Protein AF-T1IVI2-F1 (afdb_monomer_lite)

InterPro domains:
  IPR007109 Brix domain [PF04427] (124-226)
  IPR007109 Brix domain [PS50833] (113-227)
  IPR039770 Ribosome biogenesis protein Rpf2 [PTHR12728] (103-226)

Structure (mmCIF, N/CA/C/O backbone):
data_AF-T1IVI2-F1
#
_entry.id   AF-T1IVI2-F1
#
loop_
_atom_site.group_PDB
_atom_site.id
_atom_site.type_symbol
_atom_site.label_atom_id
_atom_site.label_alt_id
_atom_site.label_comp_id
_atom_site.label_asym_id
_atom_site.label_entity_id
_atom_site.label_seq_id
_atom_site.pdbx_PDB_ins_code
_atom_site.Cartn_x
_atom_site.Cartn_y
_atom_site.Cartn_z
_atom_site.occupancy
_atom_site.B_iso_or_equiv
_atom_site.auth_seq_id
_atom_site.auth_comp_id
_atom_site.auth_asym_id
_atom_site.auth_atom_id
_atom_site.pdbx_PDB_model_num
ATOM 1 N N . MET A 1 1 ? 38.236 44.533 -99.267 1.00 37.25 1 MET A N 1
ATOM 2 C CA . MET A 1 1 ? 38.753 44.862 -97.924 1.00 37.25 1 MET A CA 1
ATOM 3 C C . MET A 1 1 ? 37.973 44.047 -96.913 1.00 37.25 1 MET A C 1
ATOM 5 O O . MET A 1 1 ? 36.751 44.066 -96.947 1.00 37.25 1 MET A O 1
ATOM 9 N N . MET A 1 2 ? 38.697 43.267 -96.115 1.00 45.62 2 MET A N 1
ATOM 10 C CA . MET A 1 2 ? 38.210 42.535 -94.946 1.00 45.62 2 MET A CA 1
ATOM 11 C C . MET A 1 2 ? 37.685 43.522 -93.898 1.00 45.62 2 MET A C 1
ATOM 13 O O . MET A 1 2 ? 38.363 44.519 -93.694 1.00 45.62 2 MET A O 1
ATOM 17 N N . VAL A 1 3 ? 36.563 43.217 -93.237 1.00 41.72 3 VAL A N 1
ATOM 18 C CA . VAL A 1 3 ? 36.400 43.182 -91.765 1.00 41.72 3 VAL A CA 1
ATOM 19 C C . VAL A 1 3 ? 35.136 42.358 -91.477 1.00 41.72 3 VAL A C 1
ATOM 21 O O . VAL A 1 3 ? 34.047 42.709 -91.922 1.00 41.72 3 VAL A O 1
ATOM 24 N N . SER A 1 4 ? 35.279 41.259 -90.741 1.00 44.72 4 SER A N 1
ATOM 25 C CA . SER A 1 4 ? 34.169 40.560 -90.081 1.00 44.72 4 SER A CA 1
ATOM 26 C C . SER A 1 4 ? 34.140 40.974 -88.610 1.00 44.72 4 SER A C 1
ATOM 28 O O . SER A 1 4 ? 35.216 41.002 -88.013 1.00 44.72 4 SER A O 1
ATOM 30 N N . PRO A 1 5 ? 32.967 41.216 -87.999 1.00 54.97 5 PRO A N 1
ATOM 31 C CA . PRO A 1 5 ? 32.840 41.211 -86.552 1.00 54.97 5 PRO A CA 1
ATOM 32 C C . PRO A 1 5 ? 31.937 40.063 -86.073 1.00 54.97 5 PRO A C 1
ATOM 34 O O . PRO A 1 5 ? 30.748 39.994 -86.362 1.00 54.97 5 PRO A O 1
ATOM 37 N N . ASP A 1 6 ? 32.608 39.169 -85.358 1.00 47.38 6 ASP A N 1
ATOM 38 C CA . ASP A 1 6 ? 32.245 38.519 -84.102 1.00 47.38 6 ASP A CA 1
ATOM 39 C C . ASP A 1 6 ? 31.017 37.611 -83.931 1.00 47.38 6 ASP A C 1
ATOM 41 O O . ASP A 1 6 ? 29.851 37.929 -84.148 1.00 47.38 6 ASP A O 1
ATOM 45 N N . ARG A 1 7 ? 31.378 36.431 -83.413 1.00 54.47 7 ARG A N 1
ATOM 46 C CA . ARG A 1 7 ? 30.575 35.295 -82.979 1.00 54.47 7 ARG A CA 1
ATOM 47 C C . ARG A 1 7 ? 29.671 35.698 -81.811 1.00 54.47 7 ARG A C 1
ATOM 49 O O . ARG A 1 7 ? 30.163 35.999 -80.727 1.00 54.47 7 ARG A O 1
ATOM 56 N N . GLY A 1 8 ? 28.357 35.633 -82.012 1.00 55.31 8 GLY A N 1
ATOM 57 C CA . GLY A 1 8 ? 27.391 35.675 -80.915 1.00 55.31 8 GLY A CA 1
ATOM 58 C C . GLY A 1 8 ? 27.572 34.456 -80.007 1.00 55.31 8 GLY A C 1
ATOM 59 O O . GLY A 1 8 ? 27.473 33.322 -80.474 1.00 55.31 8 GLY A O 1
ATOM 60 N N . LEU A 1 9 ? 27.874 34.693 -78.727 1.00 58.50 9 LEU A N 1
ATOM 61 C CA . LEU A 1 9 ? 27.961 33.647 -77.709 1.00 58.50 9 LEU A CA 1
ATOM 62 C C . LEU A 1 9 ? 26.590 32.999 -77.491 1.00 58.50 9 LEU A C 1
ATOM 64 O O . LEU A 1 9 ? 25.562 33.676 -77.441 1.00 58.50 9 LEU A O 1
ATOM 68 N N . SER A 1 10 ? 26.587 31.674 -77.363 1.00 65.94 10 SER A N 1
ATOM 69 C CA . SER A 1 10 ? 25.373 30.888 -77.188 1.00 65.94 10 SER A CA 1
ATOM 70 C C . SER A 1 10 ? 24.816 31.059 -75.768 1.00 65.94 10 SER A C 1
ATOM 72 O O . SER A 1 10 ? 25.564 31.185 -74.800 1.00 65.94 10 SER A O 1
ATOM 74 N N . ALA A 1 11 ? 23.489 31.025 -75.611 1.00 60.38 11 ALA A N 1
ATOM 75 C CA . ALA A 1 11 ? 22.826 31.114 -74.302 1.00 60.38 11 ALA A CA 1
ATOM 76 C C . ALA A 1 11 ? 23.258 30.004 -73.314 1.00 60.38 11 ALA A C 1
ATOM 78 O O . ALA A 1 11 ? 23.063 30.133 -72.105 1.00 60.38 11 ALA A O 1
ATOM 79 N N . PHE A 1 12 ? 23.870 28.931 -73.824 1.00 60.19 12 PHE A N 1
ATOM 80 C CA . PHE A 1 12 ? 24.423 27.831 -73.041 1.00 60.19 12 PHE A CA 1
ATOM 81 C C . PHE A 1 12 ? 25.688 28.245 -72.270 1.00 60.19 12 PHE A C 1
ATOM 83 O O . PHE A 1 12 ? 25.819 27.922 -71.089 1.00 60.19 12 PHE A O 1
ATOM 90 N N . ASP A 1 13 ? 26.555 29.056 -72.888 1.00 58.97 13 ASP A N 1
ATOM 91 C CA . ASP A 1 13 ? 27.774 29.580 -72.254 1.00 58.97 13 ASP A CA 1
ATOM 92 C C . ASP A 1 13 ? 27.440 30.538 -71.100 1.00 58.97 13 ASP A C 1
ATOM 94 O O . ASP A 1 13 ? 28.120 30.566 -70.072 1.00 58.97 13 ASP A O 1
ATOM 98 N N . TYR A 1 14 ? 26.330 31.273 -71.222 1.00 61.25 14 TYR A N 1
ATOM 99 C CA . TYR A 1 14 ? 25.837 32.157 -70.165 1.00 61.25 14 TYR A CA 1
ATOM 100 C C . TYR A 1 14 ? 25.373 31.372 -68.928 1.00 61.25 14 TYR A C 1
ATOM 102 O O . TYR A 1 14 ? 25.585 31.820 -67.804 1.00 61.25 14 TYR A O 1
ATOM 110 N N . TYR A 1 15 ? 24.780 30.188 -69.112 1.00 62.81 15 TYR A N 1
ATOM 111 C CA . TYR A 1 15 ? 24.263 29.365 -68.014 1.00 62.81 15 TYR A CA 1
ATOM 112 C C . TYR A 1 15 ? 25.377 28.628 -67.255 1.00 62.81 15 TYR A C 1
ATOM 114 O O . TYR A 1 15 ? 25.343 28.555 -66.026 1.00 62.81 15 TYR A O 1
ATOM 122 N N . GLU A 1 16 ? 26.399 28.139 -67.962 1.00 66.69 16 GLU A N 1
ATOM 123 C CA . GLU A 1 16 ? 27.600 27.575 -67.330 1.00 66.69 16 GLU A CA 1
ATOM 124 C C . GLU A 1 16 ? 28.416 28.654 -66.602 1.00 66.69 16 GLU A C 1
ATOM 126 O O . GLU A 1 16 ? 28.828 28.455 -65.456 1.00 66.69 16 GLU A O 1
ATOM 131 N N . SER A 1 17 ? 28.541 29.854 -67.182 1.00 66.44 17 SER A N 1
ATOM 132 C CA . SER A 1 17 ? 29.180 30.988 -66.501 1.00 66.44 17 SER A CA 1
ATOM 133 C C . SER A 1 17 ? 28.395 31.452 -65.262 1.00 66.44 17 SER A C 1
ATOM 135 O O . SER A 1 17 ? 28.995 31.863 -64.263 1.00 66.44 17 SER A O 1
ATOM 137 N N . LEU A 1 18 ? 27.059 31.358 -65.275 1.00 66.31 18 LEU A N 1
ATOM 138 C CA . LEU A 1 18 ? 26.215 31.683 -64.119 1.00 66.31 18 LEU A CA 1
ATOM 139 C C . LEU A 1 18 ? 26.340 30.644 -62.988 1.00 66.31 18 LEU A C 1
ATOM 141 O O . LEU A 1 18 ? 26.339 31.002 -61.812 1.00 66.31 18 LEU A O 1
ATOM 145 N N . LYS A 1 19 ? 26.505 29.356 -63.315 1.00 69.19 19 LYS A N 1
ATOM 146 C CA . LYS A 1 19 ? 26.768 28.307 -62.312 1.00 69.19 19 LYS A CA 1
ATOM 147 C C . LYS A 1 19 ? 28.162 28.423 -61.704 1.00 69.19 19 LYS A C 1
ATOM 149 O O . LYS A 1 19 ? 28.311 28.266 -60.493 1.00 69.19 19 LYS A O 1
ATOM 154 N N . ALA A 1 20 ? 29.170 28.725 -62.522 1.00 72.81 20 ALA A N 1
ATOM 155 C CA . ALA A 1 20 ? 30.533 28.942 -62.048 1.00 72.81 20 ALA A CA 1
ATOM 156 C C . ALA A 1 20 ? 30.606 30.136 -61.081 1.00 72.81 20 ALA A C 1
ATOM 158 O O . ALA A 1 20 ? 31.224 30.043 -60.020 1.00 72.81 20 ALA A O 1
ATOM 159 N N . THR A 1 21 ? 29.905 31.229 -61.398 1.00 71.12 21 THR A N 1
ATOM 160 C CA . THR A 1 21 ? 29.823 32.406 -60.520 1.00 71.12 21 THR A CA 1
ATOM 161 C C . THR A 1 21 ? 28.999 32.145 -59.259 1.00 71.12 21 THR A C 1
ATOM 163 O O . THR A 1 21 ? 29.427 32.545 -58.180 1.00 71.12 21 THR A O 1
ATOM 166 N N . ALA A 1 22 ? 27.885 31.411 -59.337 1.00 75.12 22 ALA A N 1
ATOM 167 C CA . ALA A 1 22 ? 27.096 31.047 -58.157 1.00 75.12 22 ALA A CA 1
ATOM 168 C C . ALA A 1 22 ? 27.888 30.171 -57.170 1.00 75.12 22 ALA A C 1
ATOM 170 O O . ALA A 1 22 ? 27.895 30.445 -55.969 1.00 75.12 22 ALA A O 1
ATOM 171 N N . ASN A 1 23 ? 28.618 29.169 -57.668 1.00 77.00 23 ASN A N 1
ATOM 172 C CA . ASN A 1 23 ? 29.478 28.338 -56.828 1.00 77.00 23 ASN A CA 1
ATOM 173 C C . ASN A 1 23 ? 30.610 29.162 -56.203 1.00 77.00 23 ASN A C 1
ATOM 175 O O . ASN A 1 23 ? 30.862 29.033 -55.008 1.00 77.00 23 ASN A O 1
ATOM 179 N N . LEU A 1 24 ? 31.241 30.065 -56.962 1.00 75.94 24 LEU A N 1
ATOM 180 C CA . LEU A 1 24 ? 32.274 30.956 -56.431 1.00 75.94 24 LEU A CA 1
ATOM 181 C C . LEU A 1 24 ? 31.732 31.863 -55.314 1.00 75.94 24 LEU A C 1
ATOM 183 O O . LEU A 1 24 ? 32.384 32.010 -54.285 1.00 75.94 24 LEU A O 1
ATOM 187 N N . VAL A 1 25 ? 30.527 32.420 -55.466 1.00 77.81 25 VAL A N 1
ATOM 188 C CA . VAL A 1 25 ? 29.892 33.252 -54.429 1.00 77.81 25 VAL A CA 1
ATOM 189 C C . VAL A 1 25 ? 29.589 32.436 -53.170 1.00 77.81 25 VAL A C 1
ATOM 191 O O . VAL A 1 25 ? 29.844 32.915 -52.067 1.00 77.81 25 VAL A O 1
ATOM 194 N N . ILE A 1 26 ? 29.122 31.192 -53.308 1.00 77.25 26 ILE A N 1
ATOM 195 C CA . ILE A 1 26 ? 28.879 30.292 -52.168 1.00 77.25 26 ILE A CA 1
ATOM 196 C C . ILE A 1 26 ? 30.191 29.956 -51.447 1.00 77.25 26 ILE A C 1
ATOM 198 O O . ILE A 1 26 ? 30.240 30.009 -50.217 1.00 77.25 26 ILE A O 1
ATOM 202 N N . TYR A 1 27 ? 31.269 29.679 -52.186 1.00 77.81 27 TYR A N 1
ATOM 203 C CA . TYR A 1 27 ? 32.581 29.428 -51.589 1.00 77.81 27 TYR A CA 1
ATOM 204 C C . TYR A 1 27 ? 33.154 30.674 -50.906 1.00 77.81 27 TYR A C 1
ATOM 206 O O . TYR A 1 27 ? 33.659 30.559 -49.796 1.00 77.81 27 TYR A O 1
ATOM 214 N N . VAL A 1 28 ? 33.028 31.866 -51.494 1.00 77.62 28 VAL A N 1
ATOM 215 C CA . VAL A 1 28 ? 33.536 33.115 -50.898 1.00 77.62 28 VAL A CA 1
ATOM 216 C C . VAL A 1 28 ? 32.731 33.513 -49.655 1.00 77.62 28 VAL A C 1
ATOM 218 O O . VAL A 1 28 ? 33.326 33.872 -48.641 1.00 77.62 28 VAL A O 1
ATOM 221 N N . MET A 1 29 ? 31.399 33.381 -49.675 1.00 77.12 29 MET A N 1
ATOM 222 C CA . MET A 1 29 ? 30.549 33.636 -48.502 1.00 77.12 29 MET A CA 1
ATOM 223 C C . MET A 1 29 ? 30.767 32.595 -47.394 1.00 77.12 29 MET A C 1
ATOM 225 O O . MET A 1 29 ? 30.827 32.953 -46.219 1.00 77.12 29 MET A O 1
ATOM 229 N N . GLY A 1 30 ? 30.952 31.319 -47.749 1.00 75.88 30 GLY A N 1
ATOM 230 C CA . GLY A 1 30 ? 31.276 30.251 -46.800 1.00 75.88 30 GLY A CA 1
ATOM 231 C C . GLY A 1 30 ? 32.666 30.404 -46.179 1.00 75.88 30 GLY A C 1
ATOM 232 O O . GLY A 1 30 ? 32.825 30.202 -44.977 1.00 75.88 30 GLY A O 1
ATOM 233 N N . PHE A 1 31 ? 33.663 30.829 -46.961 1.00 74.31 31 PHE A N 1
ATOM 234 C CA . PHE A 1 31 ? 35.020 31.083 -46.473 1.00 74.31 31 PHE A CA 1
ATOM 235 C C . PHE A 1 31 ? 35.075 32.332 -45.584 1.00 74.31 31 PHE A C 1
ATOM 237 O O . PHE A 1 31 ? 35.716 32.309 -44.539 1.00 74.31 31 PHE A O 1
ATOM 244 N N . ILE A 1 32 ? 34.323 33.387 -45.924 1.00 74.50 32 ILE A N 1
ATOM 245 C CA . ILE A 1 32 ? 34.138 34.565 -45.062 1.00 74.50 32 ILE A CA 1
ATOM 246 C C . ILE A 1 32 ? 33.426 34.188 -43.760 1.00 74.50 32 ILE A C 1
ATOM 248 O O . ILE A 1 32 ? 33.839 34.641 -42.697 1.00 74.50 32 ILE A O 1
ATOM 252 N N . TRP A 1 33 ? 32.418 33.312 -43.797 1.00 70.00 33 TRP A N 1
ATOM 253 C CA . TRP A 1 33 ? 31.749 32.850 -42.581 1.00 70.00 33 TRP A CA 1
ATOM 254 C C . TRP A 1 33 ? 32.669 31.984 -41.711 1.00 70.00 33 TRP A C 1
ATOM 256 O O . TRP A 1 33 ? 32.719 32.184 -40.503 1.00 70.00 33 TRP A O 1
ATOM 266 N N . ILE A 1 34 ? 33.480 31.102 -42.300 1.00 72.38 34 ILE A N 1
ATOM 267 C CA . ILE A 1 34 ? 34.475 30.297 -41.570 1.00 72.38 34 ILE A CA 1
ATOM 268 C C . ILE A 1 34 ? 35.592 31.174 -40.981 1.00 72.38 34 ILE A C 1
ATOM 270 O O . ILE A 1 34 ? 35.967 30.982 -39.824 1.00 72.38 34 ILE A O 1
ATOM 274 N N . CYS A 1 35 ? 36.081 32.178 -41.712 1.00 66.00 35 CYS A N 1
ATOM 275 C CA . CYS A 1 35 ? 37.090 33.110 -41.207 1.00 66.00 35 CYS A CA 1
ATOM 276 C C . CYS A 1 35 ? 36.531 34.059 -40.132 1.00 66.00 35 CYS A C 1
ATOM 278 O O . CYS A 1 35 ? 37.205 34.295 -39.132 1.00 66.00 35 CYS A O 1
ATOM 280 N N . CYS A 1 36 ? 35.299 34.562 -40.271 1.00 62.91 36 CYS A N 1
ATOM 281 C CA . CYS A 1 36 ? 34.683 35.450 -39.279 1.00 62.91 36 CYS A CA 1
ATOM 282 C C . CYS A 1 36 ? 34.164 34.703 -38.037 1.00 62.91 36 CYS A C 1
ATOM 284 O O . CYS A 1 36 ? 34.265 35.231 -36.933 1.00 62.91 36 CYS A O 1
ATOM 286 N N . PHE A 1 37 ? 33.650 33.477 -38.177 1.00 58.31 37 PHE A N 1
ATOM 287 C CA . PHE A 1 37 ? 33.143 32.679 -37.050 1.00 58.31 37 PHE A CA 1
ATOM 288 C C . PHE A 1 37 ? 34.275 31.942 -36.311 1.00 58.31 37 PHE A C 1
ATOM 290 O O . PHE A 1 37 ? 34.244 31.826 -35.085 1.00 58.31 37 PHE A O 1
ATOM 297 N N . GLY A 1 38 ? 35.332 31.530 -37.024 1.00 56.25 38 GLY A N 1
ATOM 298 C CA . GLY A 1 38 ? 36.541 30.945 -36.436 1.00 56.25 38 GLY A CA 1
ATOM 299 C C . GLY A 1 38 ? 37.357 31.936 -35.599 1.00 56.25 38 GLY A C 1
ATOM 300 O O . GLY A 1 38 ? 37.884 31.563 -34.551 1.00 56.25 38 GLY A O 1
ATOM 301 N N . LEU A 1 39 ? 37.400 33.217 -35.986 1.00 55.44 39 LEU A N 1
ATOM 302 C CA . LEU A 1 39 ? 38.089 34.252 -35.202 1.00 55.44 39 LEU A CA 1
ATOM 303 C C . LEU A 1 39 ? 37.291 34.693 -33.956 1.00 55.44 39 LEU A C 1
ATOM 305 O O . LEU A 1 39 ? 37.883 35.131 -32.969 1.00 55.44 39 LEU A O 1
ATOM 309 N N . PHE A 1 40 ? 35.963 34.513 -33.962 1.00 49.84 40 PHE A N 1
ATOM 310 C CA . PHE A 1 40 ? 35.082 34.787 -32.818 1.00 49.84 40 PHE A CA 1
ATOM 311 C C . PHE A 1 40 ? 35.188 33.699 -31.730 1.00 49.84 40 PHE A C 1
ATOM 313 O O . PHE A 1 40 ? 35.114 33.994 -30.542 1.00 49.84 40 PHE A O 1
ATOM 320 N N . ALA A 1 41 ? 35.446 32.439 -32.098 1.00 53.00 41 ALA A N 1
ATOM 321 C CA . ALA A 1 41 ? 35.566 31.339 -31.134 1.00 53.00 41 ALA A CA 1
ATOM 322 C C . ALA A 1 41 ? 36.907 31.312 -30.367 1.00 53.00 41 ALA A C 1
ATOM 324 O O . ALA A 1 41 ? 36.965 30.774 -29.263 1.00 53.00 41 ALA A O 1
ATOM 325 N N . VAL A 1 42 ? 37.971 31.918 -30.909 1.00 49.91 42 VAL A N 1
ATOM 326 C CA . VAL A 1 42 ? 39.308 31.939 -30.274 1.00 49.91 42 VAL A CA 1
ATOM 327 C C . VAL A 1 42 ? 39.537 33.199 -29.424 1.00 49.91 42 VAL A C 1
ATOM 329 O O . VAL A 1 42 ? 40.408 33.212 -28.560 1.00 49.91 42 VAL A O 1
ATOM 332 N N . THR A 1 43 ? 38.714 34.241 -29.578 1.00 52.62 43 THR A N 1
ATOM 333 C CA . THR A 1 43 ? 38.826 35.492 -28.798 1.00 52.62 43 THR A CA 1
ATOM 334 C C . THR A 1 43 ? 37.796 35.632 -27.667 1.00 52.62 43 THR A C 1
ATOM 336 O O . THR A 1 43 ? 37.986 36.451 -26.764 1.00 52.62 43 THR A O 1
ATOM 339 N N . TYR A 1 44 ? 36.760 34.784 -27.621 1.00 53.78 44 TYR A N 1
ATOM 340 C CA . TYR A 1 44 ? 35.723 34.816 -26.578 1.00 53.78 44 TYR A CA 1
ATOM 341 C C . TYR A 1 44 ? 35.980 34.070 -25.251 1.00 53.78 44 TYR A C 1
ATOM 343 O O . TYR A 1 44 ? 35.161 34.243 -24.343 1.00 53.78 44 TYR A O 1
ATOM 351 N N . PRO A 1 45 ? 37.092 33.336 -25.028 1.00 53.50 45 PRO A N 1
ATOM 352 C CA . PRO A 1 45 ? 37.481 32.963 -23.669 1.00 53.50 45 PRO A CA 1
ATOM 353 C C . PRO A 1 45 ? 38.493 33.937 -23.037 1.00 53.50 45 PRO A C 1
ATOM 355 O O . PRO A 1 45 ? 38.622 33.948 -21.817 1.00 53.50 45 PRO A O 1
ATOM 358 N N . SER A 1 46 ? 39.168 34.800 -23.810 1.00 50.78 46 SER A N 1
ATOM 359 C CA . SER A 1 46 ? 40.252 35.655 -23.285 1.00 50.78 46 SER A CA 1
ATOM 360 C C . SER A 1 46 ? 39.819 37.083 -22.922 1.00 50.78 46 SER A C 1
ATOM 362 O O . SER A 1 46 ? 40.357 37.657 -21.977 1.00 50.78 46 SER A O 1
ATOM 364 N N . PHE A 1 47 ? 38.797 37.653 -23.574 1.00 46.22 47 PHE A N 1
ATOM 365 C CA . PHE A 1 47 ? 38.312 39.006 -23.236 1.00 46.22 47 PHE A CA 1
ATOM 366 C C . PHE A 1 47 ? 37.454 39.074 -21.962 1.00 46.22 47 PHE A C 1
ATOM 368 O O . PHE A 1 47 ? 37.325 40.140 -21.362 1.00 46.22 47 PHE A O 1
ATOM 375 N N . LYS A 1 48 ? 36.913 37.940 -21.496 1.00 47.91 48 LYS A N 1
ATOM 376 C CA . LYS A 1 48 ? 36.171 37.874 -20.225 1.00 47.91 48 LYS A CA 1
ATOM 377 C C . LYS A 1 48 ? 37.081 37.749 -18.999 1.00 47.91 48 LYS A C 1
ATOM 379 O O . LYS A 1 48 ? 36.641 38.065 -17.904 1.00 47.91 48 LYS A O 1
ATOM 384 N N . VAL A 1 49 ? 38.335 37.330 -19.188 1.00 49.84 49 VAL A N 1
ATOM 385 C CA . VAL A 1 49 ? 39.329 37.185 -18.110 1.00 49.84 49 VAL A CA 1
ATOM 386 C C . VAL A 1 49 ? 40.065 38.507 -17.859 1.00 49.84 49 VAL A C 1
ATOM 388 O O . VAL A 1 49 ? 40.318 38.854 -16.712 1.00 49.84 49 VAL A O 1
ATOM 391 N N . ILE A 1 50 ? 40.320 39.312 -18.896 1.00 48.19 50 ILE A N 1
ATOM 392 C CA . ILE A 1 50 ? 41.053 40.585 -18.751 1.00 48.19 50 ILE A CA 1
ATOM 393 C C . ILE A 1 50 ? 40.182 41.690 -18.111 1.00 48.19 50 ILE A C 1
ATOM 395 O O . ILE A 1 50 ? 40.676 42.450 -17.285 1.00 48.19 50 ILE A O 1
ATOM 399 N N . GLN A 1 51 ? 38.863 41.715 -18.358 1.00 46.69 51 GLN A N 1
ATOM 400 C CA . GLN A 1 51 ? 37.925 42.619 -17.653 1.00 46.69 51 GLN A CA 1
ATOM 401 C C . GLN A 1 51 ? 37.742 42.288 -16.156 1.00 46.69 51 GLN A C 1
ATOM 403 O O . GLN A 1 51 ? 37.241 43.125 -15.406 1.00 46.69 51 GLN A O 1
ATOM 408 N N . ILE A 1 52 ? 38.134 41.082 -15.724 1.00 49.78 52 ILE A N 1
ATOM 409 C CA . ILE A 1 52 ? 38.119 40.665 -14.313 1.00 49.78 52 ILE A CA 1
ATOM 410 C C . ILE A 1 52 ? 39.422 41.083 -13.610 1.00 49.78 52 ILE A C 1
ATOM 412 O O . ILE A 1 52 ? 39.390 41.400 -12.426 1.00 49.78 52 ILE A O 1
ATOM 416 N N . ILE A 1 53 ? 40.550 41.152 -14.327 1.00 49.44 53 ILE A N 1
ATOM 417 C CA . ILE A 1 53 ? 41.869 41.443 -13.740 1.00 49.44 53 ILE A CA 1
ATOM 418 C C . ILE A 1 53 ? 42.119 42.958 -13.587 1.00 49.44 53 ILE A C 1
ATOM 420 O O . ILE A 1 53 ? 42.676 43.363 -12.572 1.00 49.44 53 ILE A O 1
ATOM 424 N N . ASP A 1 54 ? 41.601 43.815 -14.476 1.00 45.84 54 ASP A N 1
ATOM 425 C CA . ASP A 1 54 ? 41.721 45.286 -14.335 1.00 45.84 54 ASP A CA 1
ATOM 426 C C . ASP A 1 54 ? 40.681 45.932 -13.388 1.00 45.84 54 ASP A C 1
ATOM 428 O O . ASP A 1 54 ? 40.763 47.122 -13.090 1.00 45.84 54 ASP A O 1
ATOM 432 N N . ARG A 1 55 ? 39.711 45.165 -12.861 1.00 44.97 55 ARG A N 1
ATOM 433 C CA . ARG A 1 55 ? 38.804 45.604 -11.771 1.00 44.97 55 ARG A CA 1
ATOM 434 C C . ARG A 1 55 ? 39.234 45.129 -10.378 1.00 44.97 55 ARG A C 1
ATOM 436 O O . ARG A 1 55 ? 38.509 45.349 -9.413 1.00 44.97 55 ARG A O 1
ATOM 443 N N . LEU A 1 56 ? 40.403 44.499 -10.265 1.00 43.84 56 LEU A N 1
ATOM 444 C CA . LEU A 1 56 ? 41.026 44.091 -9.000 1.00 43.84 56 LEU A CA 1
ATOM 445 C C . LEU A 1 56 ? 42.144 45.061 -8.576 1.00 43.84 56 LEU A C 1
ATOM 447 O O . LEU A 1 56 ? 43.106 44.677 -7.918 1.00 43.84 56 LEU A O 1
ATOM 451 N N . GLY A 1 57 ? 42.010 46.336 -8.942 1.00 50.91 57 GLY A N 1
ATOM 452 C CA . GLY A 1 57 ? 42.768 47.440 -8.363 1.00 50.91 57 GLY A CA 1
ATOM 453 C C . GLY A 1 57 ? 41.847 48.277 -7.480 1.00 50.91 57 GLY A C 1
ATOM 454 O O . GLY A 1 57 ? 40.988 48.977 -8.004 1.00 50.91 57 GLY A O 1
ATOM 455 N N . SER A 1 58 ? 42.057 48.192 -6.161 1.00 56.81 58 SER A N 1
ATOM 456 C CA . SER A 1 58 ? 41.353 48.899 -5.072 1.00 56.81 58 SER A CA 1
ATOM 457 C C . SER A 1 58 ? 40.028 48.284 -4.601 1.00 56.81 58 SER A C 1
ATOM 459 O O . SER A 1 58 ? 38.960 48.879 -4.708 1.00 56.81 58 SER A O 1
ATOM 461 N N . ILE A 1 59 ? 40.136 47.101 -3.988 1.00 42.59 59 ILE A N 1
ATOM 462 C CA . ILE A 1 59 ? 39.117 46.526 -3.103 1.00 42.59 59 ILE A CA 1
ATOM 463 C C . ILE A 1 59 ? 39.263 47.184 -1.716 1.00 42.59 59 ILE A C 1
ATOM 465 O O . ILE A 1 59 ? 40.308 47.001 -1.087 1.00 42.59 59 ILE A O 1
ATOM 469 N N . PRO A 1 60 ? 38.279 47.965 -1.228 1.00 47.31 60 PRO A N 1
ATOM 470 C CA . PRO A 1 60 ? 38.158 48.226 0.203 1.00 47.31 60 PRO A CA 1
ATOM 471 C C . PRO A 1 60 ? 37.851 46.904 0.916 1.00 47.31 60 PRO A C 1
ATOM 473 O O . PRO A 1 60 ? 37.191 46.047 0.348 1.00 47.31 60 PRO A O 1
ATOM 476 N N . ASP A 1 61 ? 38.358 46.729 2.128 1.00 47.91 61 ASP A N 1
ATOM 477 C CA . ASP A 1 61 ? 38.227 45.533 2.970 1.00 47.91 61 ASP A CA 1
ATOM 478 C C . ASP A 1 61 ? 36.793 44.929 2.960 1.00 47.91 61 ASP A C 1
ATOM 480 O O . ASP A 1 61 ? 35.863 45.499 3.523 1.00 47.91 61 ASP A O 1
ATOM 484 N N . GLN A 1 62 ? 36.595 43.812 2.243 1.00 38.03 62 GLN A N 1
ATOM 485 C CA . GLN A 1 62 ? 35.296 43.139 1.998 1.00 38.03 62 GLN A CA 1
ATOM 486 C C . GLN A 1 62 ? 35.159 41.818 2.777 1.00 38.03 62 GLN A C 1
ATOM 488 O O . GLN A 1 62 ? 34.257 41.022 2.519 1.00 38.03 62 GLN A O 1
ATOM 493 N N . SER A 1 63 ? 36.040 41.583 3.751 1.00 49.56 63 SER A N 1
ATOM 494 C CA . SER A 1 63 ? 35.989 40.403 4.621 1.00 49.56 63 SER A CA 1
ATOM 495 C C . SER A 1 63 ? 34.742 40.371 5.524 1.00 49.56 63 SER A C 1
ATOM 497 O O . SER A 1 63 ? 34.353 39.306 5.987 1.00 49.56 63 SER A O 1
ATOM 499 N N . GLU A 1 64 ? 34.044 41.500 5.700 1.00 54.28 64 GLU A N 1
ATOM 500 C CA . GLU A 1 64 ? 32.885 41.605 6.598 1.00 54.28 64 GLU A CA 1
ATOM 501 C C . GLU A 1 64 ? 31.504 41.437 5.914 1.00 54.28 64 GLU A C 1
ATOM 503 O O . GLU A 1 64 ? 30.534 41.096 6.593 1.00 54.28 64 GLU A O 1
ATOM 508 N N . GLU A 1 65 ? 31.369 41.614 4.589 1.00 54.34 65 GLU A N 1
ATOM 509 C CA . GLU A 1 65 ? 30.059 41.549 3.896 1.00 54.34 65 GLU A CA 1
ATOM 510 C C . GLU A 1 65 ? 29.693 40.147 3.371 1.00 54.34 65 GLU A C 1
ATOM 512 O O . GLU A 1 65 ? 28.523 39.749 3.447 1.00 54.34 65 GLU A O 1
ATOM 517 N N . GLU A 1 66 ? 30.664 39.357 2.894 1.00 48.84 66 GLU A N 1
ATOM 518 C CA . GLU A 1 66 ? 30.414 37.964 2.483 1.00 48.84 66 GLU A CA 1
ATOM 519 C C . GLU A 1 66 ? 30.100 37.064 3.684 1.00 48.84 66 GLU A C 1
ATOM 521 O O . GLU A 1 66 ? 29.184 36.240 3.602 1.00 48.84 66 GLU A O 1
ATOM 526 N N . ASP A 1 67 ? 30.755 37.281 4.828 1.00 48.88 67 ASP A N 1
ATOM 527 C CA . ASP A 1 67 ? 30.427 36.592 6.079 1.00 48.88 67 ASP A CA 1
ATOM 528 C C . ASP A 1 67 ? 28.999 36.921 6.538 1.00 48.88 67 ASP A C 1
ATOM 530 O O . ASP A 1 67 ? 28.252 36.029 6.949 1.00 48.88 67 ASP A O 1
ATOM 534 N N . HIS A 1 68 ? 28.552 38.167 6.353 1.00 56.06 68 HIS A N 1
ATOM 535 C CA . HIS A 1 68 ? 27.201 38.593 6.712 1.00 56.06 68 HIS A CA 1
ATOM 536 C C . HIS A 1 68 ? 26.108 38.000 5.802 1.00 56.06 68 HIS A C 1
ATOM 538 O O . HIS A 1 68 ? 25.024 37.659 6.289 1.00 56.06 68 HIS A O 1
ATOM 544 N N . LEU A 1 69 ? 26.361 37.839 4.498 1.00 55.59 69 LEU A N 1
ATOM 545 C CA . LEU A 1 69 ? 25.434 37.200 3.547 1.00 55.59 69 LEU A CA 1
ATOM 546 C C . LEU A 1 69 ? 25.394 35.674 3.712 1.00 55.59 69 LEU A C 1
ATOM 548 O O . LEU A 1 69 ? 24.310 35.076 3.703 1.00 55.59 69 LEU A O 1
ATOM 552 N N . LEU A 1 70 ? 26.550 35.048 3.948 1.00 53.72 70 LEU A N 1
ATOM 553 C CA . LEU A 1 70 ? 26.649 33.625 4.256 1.00 53.72 70 LEU A CA 1
ATOM 554 C C . LEU A 1 70 ? 25.953 33.311 5.591 1.00 53.72 70 LEU A C 1
ATOM 556 O O . LEU A 1 70 ? 25.254 32.300 5.701 1.00 53.72 70 LEU A O 1
ATOM 560 N N . ASP A 1 71 ? 26.052 34.205 6.576 1.00 59.88 71 ASP A N 1
ATOM 561 C CA . ASP A 1 71 ? 25.327 34.107 7.842 1.00 59.88 71 ASP A CA 1
ATOM 562 C C . ASP A 1 71 ? 23.829 34.365 7.693 1.00 59.88 71 ASP A C 1
ATOM 564 O O . ASP A 1 71 ? 23.030 33.680 8.336 1.00 59.88 71 ASP A O 1
ATOM 568 N N . GLN A 1 72 ? 23.392 35.268 6.811 1.00 62.66 72 GLN A N 1
ATOM 569 C CA . GLN A 1 72 ? 21.965 35.442 6.526 1.00 62.66 72 GLN A CA 1
ATOM 570 C C . GLN A 1 72 ? 21.353 34.207 5.853 1.00 62.66 72 GLN A C 1
ATOM 572 O O . GLN A 1 72 ? 20.252 33.785 6.232 1.00 62.66 72 GLN A O 1
ATOM 577 N N . GLU A 1 73 ? 22.060 33.570 4.917 1.00 65.88 73 GLU A N 1
ATOM 578 C CA . GLU A 1 73 ? 21.584 32.347 4.270 1.00 65.88 73 GLU A CA 1
ATOM 579 C C . GLU A 1 73 ? 21.637 31.137 5.216 1.00 65.88 73 GLU A C 1
ATOM 581 O O . GLU A 1 73 ? 20.664 30.376 5.290 1.00 65.88 73 GLU A O 1
ATOM 586 N N . LYS A 1 74 ? 22.702 30.995 6.021 1.00 56.47 74 LYS A N 1
ATOM 587 C CA . LYS A 1 74 ? 22.784 29.987 7.093 1.00 56.47 74 LYS A CA 1
ATOM 588 C C . LYS A 1 74 ? 21.671 30.184 8.121 1.00 56.47 74 LYS A C 1
ATOM 590 O O . LYS A 1 74 ? 21.028 29.211 8.511 1.00 56.47 74 LYS A O 1
ATOM 595 N N . ARG A 1 75 ? 21.360 31.425 8.512 1.00 58.31 75 ARG A N 1
ATOM 596 C CA . ARG A 1 75 ? 20.286 31.760 9.465 1.00 58.31 75 ARG A CA 1
ATOM 597 C C . ARG A 1 75 ? 18.898 31.561 8.862 1.00 58.31 75 ARG A C 1
ATOM 599 O O . ARG A 1 75 ? 17.992 31.154 9.581 1.00 58.31 75 ARG A O 1
ATOM 606 N N . SER A 1 76 ? 18.719 31.780 7.560 1.00 63.03 76 SER A N 1
ATOM 607 C CA . SER A 1 76 ? 17.472 31.491 6.839 1.00 63.03 76 SER A CA 1
ATOM 608 C C . SER A 1 76 ? 17.236 29.984 6.697 1.00 63.03 76 SER A C 1
ATOM 610 O O . SER A 1 76 ? 16.149 29.497 7.015 1.00 63.03 76 SER A O 1
ATOM 612 N N . LYS A 1 77 ? 18.269 29.216 6.321 1.00 58.84 77 LYS A N 1
ATOM 613 C CA . LYS A 1 77 ? 18.225 27.746 6.276 1.00 58.84 77 LYS A CA 1
ATOM 614 C C . LYS A 1 77 ? 18.002 27.156 7.669 1.00 58.84 77 LYS A C 1
ATOM 616 O O . LYS A 1 77 ? 17.106 26.335 7.813 1.00 58.84 77 LYS A O 1
ATOM 621 N N . SER A 1 78 ? 18.713 27.654 8.683 1.00 66.25 78 SER A N 1
ATOM 622 C CA . SER A 1 78 ? 18.584 27.256 10.092 1.00 66.25 78 SER A CA 1
ATOM 623 C C . SER A 1 78 ? 17.211 27.595 10.679 1.00 66.25 78 SER A C 1
ATOM 625 O O . SER A 1 78 ? 16.575 26.756 11.303 1.00 66.25 78 SER A O 1
ATOM 627 N N . LYS A 1 79 ? 16.661 28.786 10.411 1.00 67.25 79 LYS A N 1
ATOM 628 C CA . LYS A 1 79 ? 15.291 29.135 10.828 1.00 67.25 79 LYS A CA 1
ATOM 629 C C . LYS A 1 79 ? 14.244 28.263 10.137 1.00 67.25 79 LYS A C 1
ATOM 631 O O . LYS A 1 79 ? 13.245 27.924 10.762 1.00 67.25 79 LYS A O 1
ATOM 636 N N . ARG A 1 80 ? 14.452 27.885 8.871 1.00 65.12 80 ARG A N 1
ATOM 637 C CA . ARG A 1 80 ? 13.561 26.964 8.145 1.00 65.12 80 ARG A CA 1
ATOM 638 C C . ARG A 1 80 ? 13.643 25.545 8.703 1.00 65.12 80 ARG A C 1
ATOM 640 O O . ARG A 1 80 ? 12.593 24.955 8.939 1.00 65.12 80 ARG A O 1
ATOM 647 N N . THR A 1 81 ? 14.841 25.022 8.967 1.00 63.06 81 THR A N 1
ATOM 648 C CA . THR A 1 81 ? 15.013 23.700 9.588 1.00 63.06 81 THR A CA 1
ATOM 649 C C . THR A 1 81 ? 14.507 23.682 11.022 1.00 63.06 81 THR A C 1
ATOM 651 O O . THR A 1 81 ? 13.768 22.772 11.363 1.00 63.06 81 THR A O 1
ATOM 654 N N . LEU A 1 82 ? 14.782 24.698 11.840 1.00 66.38 82 LEU A N 1
ATOM 655 C CA . LEU A 1 82 ? 14.250 24.798 13.202 1.00 66.38 82 LEU A CA 1
ATOM 656 C C . LEU A 1 82 ? 12.728 24.947 13.212 1.00 66.38 82 LEU A C 1
ATOM 658 O O . LEU A 1 82 ? 12.063 24.293 14.004 1.00 66.38 82 LEU A O 1
ATOM 662 N N . LYS A 1 83 ? 12.145 25.737 12.303 1.00 72.62 83 LYS A N 1
ATOM 663 C CA . LYS A 1 83 ? 10.684 25.847 12.175 1.00 72.62 83 LYS A CA 1
ATOM 664 C C . LYS A 1 83 ? 10.054 24.520 11.740 1.00 72.62 83 LYS A C 1
ATOM 666 O O . LYS A 1 83 ? 9.008 24.164 12.271 1.00 72.62 83 LYS A O 1
ATOM 671 N N . LEU A 1 84 ? 10.696 23.780 10.831 1.00 63.50 84 LEU A N 1
ATOM 672 C CA . LEU A 1 84 ? 10.275 22.438 10.417 1.00 63.50 84 LEU A CA 1
ATOM 673 C C . LEU A 1 84 ? 10.386 21.429 11.574 1.00 63.50 84 LEU A C 1
ATOM 675 O O . LEU A 1 84 ? 9.437 20.701 11.833 1.00 63.50 84 LEU A O 1
ATOM 679 N N . ILE A 1 85 ? 11.501 21.435 12.308 1.00 64.62 85 ILE A N 1
ATOM 680 C CA . ILE A 1 85 ? 11.748 20.575 13.473 1.00 64.62 85 ILE A CA 1
ATOM 681 C C . ILE A 1 85 ? 10.737 20.871 14.587 1.00 64.62 85 ILE A C 1
ATOM 683 O O . ILE A 1 85 ? 10.146 19.949 15.129 1.00 64.62 85 ILE A O 1
ATOM 687 N N . VAL A 1 86 ? 10.458 22.142 14.885 1.00 63.69 86 VAL A N 1
ATOM 688 C CA . VAL A 1 86 ? 9.460 22.542 15.892 1.00 63.69 86 VAL A CA 1
ATOM 689 C C . VAL A 1 86 ? 8.041 22.151 15.469 1.00 63.69 86 VAL A C 1
ATOM 691 O O . VAL A 1 86 ? 7.242 21.783 16.319 1.00 63.69 86 VAL A O 1
ATOM 694 N N . LEU A 1 87 ? 7.711 22.190 14.175 1.00 58.34 87 LEU A N 1
ATOM 695 C CA . LEU A 1 87 ? 6.429 21.689 13.665 1.00 58.34 87 LEU A CA 1
ATOM 696 C C . LEU A 1 87 ? 6.315 20.159 13.748 1.00 58.34 87 LEU A C 1
ATOM 698 O O . LEU A 1 87 ? 5.230 19.669 14.041 1.00 58.34 87 LEU A O 1
ATOM 702 N N . LEU A 1 88 ? 7.413 19.426 13.541 1.00 58.03 88 LEU A N 1
ATOM 703 C CA . LEU A 1 88 ? 7.473 17.961 13.646 1.00 58.03 88 LEU A CA 1
ATOM 704 C C . LEU A 1 88 ? 7.548 17.454 15.098 1.00 58.03 88 LEU A C 1
ATOM 706 O O . LEU A 1 88 ? 7.150 16.327 15.369 1.00 58.03 88 LEU A O 1
ATOM 710 N N . LEU A 1 89 ? 8.039 18.278 16.028 1.00 59.25 89 LEU A N 1
ATOM 711 C CA . LEU A 1 89 ? 8.154 17.977 17.461 1.00 59.25 89 LEU A CA 1
ATOM 712 C C . LEU A 1 89 ? 7.012 18.557 18.300 1.00 59.25 89 LEU A C 1
ATOM 714 O O . LEU A 1 89 ? 7.038 18.434 19.526 1.00 59.25 89 LEU A O 1
ATOM 718 N N . LYS A 1 90 ? 6.014 19.204 17.683 1.00 64.62 90 LYS A N 1
ATOM 719 C CA . LYS A 1 90 ? 4.817 19.609 18.422 1.00 64.62 90 LYS A CA 1
ATOM 720 C C . LYS A 1 90 ? 4.169 18.346 18.991 1.00 64.62 90 LYS A C 1
ATOM 722 O O . LYS A 1 90 ? 3.787 17.468 18.215 1.00 64.62 90 LYS A O 1
ATOM 727 N N . PRO A 1 91 ? 4.046 18.227 20.322 1.00 55.41 91 PRO A N 1
ATOM 728 C CA . PRO A 1 91 ? 3.352 17.094 20.899 1.00 55.41 91 PRO A CA 1
ATOM 729 C C . PRO A 1 91 ? 1.906 17.144 20.407 1.00 55.41 91 PRO A C 1
ATOM 731 O O . PRO A 1 91 ? 1.287 18.210 20.451 1.00 55.41 91 PRO A O 1
ATOM 734 N N . LYS A 1 92 ? 1.373 16.004 19.942 1.00 62.22 92 LYS A N 1
ATOM 735 C CA . LYS A 1 92 ? -0.054 15.877 19.607 1.00 62.22 92 LYS A CA 1
ATOM 736 C C . LYS A 1 92 ? -0.883 16.485 20.739 1.00 62.22 92 LYS A C 1
ATOM 738 O O . LYS A 1 92 ? -0.531 16.313 21.915 1.00 62.22 92 LYS A O 1
ATOM 743 N N . THR A 1 93 ? -1.945 17.205 20.409 1.00 70.25 93 THR A N 1
ATOM 744 C CA . THR A 1 93 ? -2.869 17.728 21.428 1.00 70.25 93 THR A CA 1
ATOM 745 C C . THR A 1 93 ? -3.472 16.564 22.232 1.00 70.25 93 THR A C 1
ATOM 747 O O . THR A 1 93 ? -3.444 15.419 21.775 1.00 70.25 93 THR A O 1
ATOM 750 N N . SER A 1 94 ? -3.930 16.795 23.469 1.00 68.19 94 SER A N 1
ATOM 751 C CA . SER A 1 94 ? -4.461 15.711 24.322 1.00 68.19 94 SER A CA 1
ATOM 752 C C . SER A 1 94 ? -5.606 14.961 23.637 1.00 68.19 94 SER A C 1
ATOM 754 O O . SER A 1 94 ? -5.600 13.736 23.609 1.00 68.19 94 SER A O 1
ATOM 756 N N . GLU A 1 95 ? -6.494 15.692 22.967 1.00 69.94 95 GLU A N 1
ATOM 757 C CA . GLU A 1 95 ? -7.630 15.135 22.227 1.00 69.94 95 GLU A CA 1
ATOM 758 C C . GLU A 1 95 ? -7.198 14.246 21.049 1.00 69.94 95 GLU A C 1
ATOM 760 O O . GLU A 1 95 ? -7.749 13.163 20.849 1.00 69.94 95 GLU A O 1
ATOM 765 N N . GLU A 1 96 ? -6.167 14.641 20.295 1.00 68.25 96 GLU A N 1
ATOM 766 C CA . GLU A 1 96 ? -5.607 13.821 19.210 1.00 68.25 96 GLU A CA 1
ATOM 767 C C . GLU A 1 96 ? -4.944 12.540 19.735 1.00 68.25 96 GLU A C 1
ATOM 769 O O . GLU A 1 96 ? -5.001 11.488 19.088 1.00 68.25 96 GLU A O 1
ATOM 774 N N . ARG A 1 97 ? -4.300 12.603 20.909 1.00 65.00 97 ARG A N 1
ATOM 775 C CA . ARG A 1 97 ? -3.722 11.414 21.555 1.00 65.00 97 ARG A CA 1
ATOM 776 C C . ARG A 1 97 ? -4.808 10.457 22.027 1.00 65.00 97 A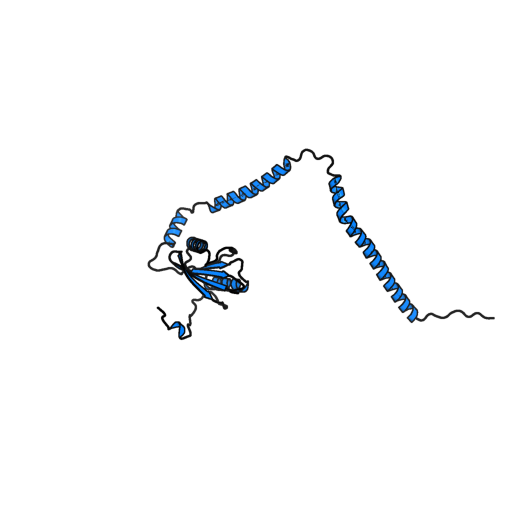RG A C 1
ATOM 778 O O . ARG A 1 97 ? -4.684 9.262 21.784 1.00 65.00 97 ARG A O 1
ATOM 785 N N . ASP A 1 98 ? -5.866 10.966 22.645 1.00 62.59 98 ASP A N 1
ATOM 786 C CA . ASP A 1 98 ? -6.957 10.138 23.162 1.00 62.59 98 ASP A CA 1
ATOM 787 C C . ASP A 1 98 ? -7.777 9.505 22.030 1.00 62.59 98 ASP A C 1
ATOM 789 O O . ASP A 1 98 ? -8.111 8.318 22.093 1.00 62.59 98 ASP A O 1
ATOM 793 N N . SER A 1 99 ? -8.011 10.250 20.948 1.00 63.12 99 SER A N 1
ATOM 794 C CA . SER A 1 99 ? -8.705 9.748 19.754 1.00 63.12 99 SER A CA 1
ATOM 795 C C . SER A 1 99 ? -7.901 8.641 19.067 1.00 63.12 99 SER A C 1
ATOM 797 O O . SER A 1 99 ? -8.408 7.536 18.880 1.00 63.12 99 SER A O 1
ATOM 799 N N . SER A 1 100 ? -6.610 8.875 18.798 1.00 62.81 100 SER A N 1
ATOM 800 C CA . SER A 1 100 ? -5.741 7.852 18.189 1.00 62.81 100 SER A CA 1
ATOM 801 C C . SER A 1 100 ? -5.552 6.619 19.079 1.00 62.81 100 SER A C 1
ATOM 803 O O . SER A 1 100 ? -5.546 5.491 18.592 1.00 62.81 100 SER A O 1
ATOM 805 N N . ASN A 1 101 ? -5.470 6.798 20.399 1.00 63.09 101 ASN A N 1
ATOM 806 C CA . ASN A 1 101 ? -5.371 5.682 21.338 1.00 63.09 101 ASN A CA 1
ATOM 807 C C . ASN A 1 101 ? -6.674 4.869 21.425 1.00 63.09 101 ASN A C 1
ATOM 809 O O . ASN A 1 101 ? -6.637 3.668 21.674 1.00 63.09 101 ASN A O 1
ATOM 813 N N . THR A 1 102 ? -7.835 5.493 21.231 1.00 66.69 102 THR A N 1
ATOM 814 C CA . THR A 1 102 ? -9.126 4.787 21.230 1.00 66.69 102 THR A CA 1
ATOM 815 C C . THR A 1 102 ? -9.336 4.020 19.925 1.00 66.69 102 THR A C 1
ATOM 817 O O . THR A 1 102 ? -9.846 2.898 19.934 1.00 66.69 102 THR A O 1
ATOM 820 N N . GLU A 1 103 ? -8.906 4.586 18.798 1.00 71.69 103 GLU A N 1
ATOM 821 C CA . GLU A 1 103 ? -9.014 3.946 17.487 1.00 71.69 103 GLU A CA 1
ATOM 822 C C . GLU A 1 103 ? -8.135 2.698 17.360 1.00 71.69 103 GLU A C 1
ATOM 824 O O . GLU A 1 103 ? -8.634 1.677 16.878 1.00 71.69 103 GLU A O 1
ATOM 829 N N . ASN A 1 104 ? -6.907 2.761 17.887 1.00 70.12 104 ASN A N 1
ATOM 830 C CA . ASN A 1 104 ? -5.890 1.707 17.790 1.00 70.12 104 ASN A CA 1
ATOM 831 C C . ASN A 1 104 ? -6.037 0.592 18.844 1.00 70.12 104 ASN A C 1
ATOM 833 O O . ASN A 1 104 ? -5.241 -0.349 18.885 1.00 70.12 104 ASN A O 1
ATOM 837 N N . ARG A 1 105 ? -7.024 0.678 19.744 1.00 75.19 105 ARG A N 1
ATOM 838 C CA . ARG A 1 105 ? -7.284 -0.393 20.716 1.00 75.19 105 ARG A CA 1
ATOM 839 C C . ARG A 1 105 ? -7.876 -1.617 20.032 1.00 75.19 105 ARG A C 1
ATOM 841 O O . ARG A 1 105 ? -8.659 -1.508 19.091 1.00 75.19 105 ARG A O 1
ATOM 848 N N . LYS A 1 106 ? -7.545 -2.793 20.572 1.00 77.12 106 LYS A N 1
ATOM 849 C CA . LYS A 1 106 ? -8.138 -4.071 20.161 1.00 77.12 106 LYS A CA 1
ATOM 850 C C . LYS A 1 106 ? -9.659 -3.999 20.326 1.00 77.12 106 LYS A C 1
ATOM 852 O O . LYS A 1 106 ? -10.147 -3.654 21.400 1.00 77.12 106 LYS A O 1
ATOM 857 N N . LYS A 1 107 ? -10.381 -4.309 19.251 1.00 82.12 107 LYS A N 1
ATOM 858 C CA . LYS A 1 107 ? -11.848 -4.305 19.176 1.00 82.12 107 LYS A CA 1
ATOM 859 C C . LYS A 1 107 ? -12.335 -5.738 18.989 1.00 82.12 107 LYS A C 1
ATOM 861 O O . LYS A 1 107 ? -11.681 -6.518 18.307 1.00 82.12 107 LYS A O 1
ATOM 866 N N . GLU A 1 108 ? -13.481 -6.073 19.575 1.00 83.19 108 GLU A N 1
ATOM 867 C CA . GLU A 1 108 ? -14.099 -7.402 19.430 1.00 83.19 108 GLU A CA 1
ATOM 868 C C . GLU A 1 108 ? -14.573 -7.661 17.992 1.00 83.19 108 GLU A C 1
ATOM 870 O O . GLU A 1 108 ? -14.484 -8.778 17.492 1.00 83.19 108 GLU A O 1
ATOM 875 N N . THR A 1 109 ? -15.035 -6.611 17.304 1.00 84.44 109 THR A N 1
ATOM 876 C CA . THR A 1 109 ? -15.312 -6.620 15.863 1.00 84.44 109 THR A CA 1
ATOM 877 C C . THR A 1 109 ? -14.274 -5.760 15.155 1.00 84.44 109 THR A C 1
ATOM 879 O O . THR A 1 109 ? -14.145 -4.569 15.445 1.00 84.44 109 THR A O 1
ATOM 882 N N . GLU A 1 110 ? -13.519 -6.357 14.234 1.00 84.25 110 GLU A N 1
ATOM 883 C CA . GLU A 1 110 ? -12.458 -5.639 13.530 1.00 84.25 110 GLU A CA 1
ATOM 884 C C . GLU A 1 110 ? -12.993 -4.703 12.442 1.00 84.25 110 GLU A C 1
ATOM 886 O O . GLU A 1 110 ? -13.950 -5.006 11.727 1.00 84.25 110 GLU A O 1
ATOM 891 N N . ASN A 1 111 ? -12.314 -3.566 12.284 1.00 87.31 111 ASN A N 1
ATOM 892 C CA . ASN A 1 111 ? -12.588 -2.616 11.212 1.00 87.31 111 ASN A CA 1
ATOM 893 C C . ASN A 1 111 ? -12.020 -3.099 9.870 1.00 87.31 111 ASN A C 1
ATOM 895 O O . ASN A 1 111 ? -11.228 -4.041 9.781 1.00 87.31 111 ASN A O 1
ATOM 899 N N . CYS A 1 112 ? -12.389 -2.403 8.793 1.00 87.88 112 CYS A N 1
ATOM 900 C CA . CYS A 1 112 ? -11.783 -2.629 7.486 1.00 87.88 112 CYS A CA 1
ATOM 901 C C . CYS A 1 112 ? -10.267 -2.401 7.545 1.00 87.88 112 CYS A C 1
ATOM 903 O O . CYS A 1 112 ? -9.809 -1.309 7.865 1.00 87.88 112 CYS A O 1
ATOM 905 N N . LYS A 1 113 ? -9.492 -3.422 7.167 1.00 90.75 113 LYS A N 1
ATOM 906 C CA . LYS A 1 113 ? -8.026 -3.359 7.193 1.00 90.75 113 LYS A CA 1
ATOM 907 C C . LYS A 1 113 ? -7.499 -2.308 6.220 1.00 90.75 113 LYS A C 1
ATOM 909 O O . LYS A 1 113 ? -7.732 -2.424 5.005 1.00 90.75 113 LYS A O 1
ATOM 914 N N . THR A 1 114 ? -6.766 -1.340 6.762 1.00 92.00 114 THR A N 1
ATOM 915 C CA . THR A 1 114 ? -6.053 -0.302 6.014 1.00 92.00 114 THR A CA 1
ATOM 916 C C . THR A 1 114 ? -4.847 -0.902 5.295 1.00 92.00 114 THR A C 1
ATOM 918 O O . THR A 1 114 ? -4.116 -1.723 5.856 1.00 92.00 114 THR A O 1
ATOM 921 N N . ALA A 1 115 ? -4.660 -0.514 4.032 1.00 93.06 115 ALA A N 1
ATOM 922 C CA . ALA A 1 115 ? -3.530 -0.945 3.216 1.00 93.06 115 ALA A CA 1
ATOM 923 C C . ALA A 1 115 ? -2.511 0.181 3.017 1.00 93.06 115 ALA A C 1
ATOM 925 O O . ALA A 1 115 ? -2.857 1.263 2.544 1.00 93.06 115 ALA A O 1
ATOM 926 N N . LEU A 1 116 ? -1.251 -0.104 3.332 1.00 92.62 116 LEU A N 1
ATOM 927 C CA . LEU A 1 116 ? -0.111 0.779 3.133 1.00 92.62 116 LEU A CA 1
ATOM 928 C C . LEU A 1 116 ? 0.578 0.472 1.802 1.00 92.62 116 LEU A C 1
ATOM 930 O O . LEU A 1 116 ? 1.087 -0.626 1.601 1.00 92.62 116 LEU A O 1
ATOM 934 N N . LEU A 1 117 ? 0.615 1.436 0.889 1.00 92.50 117 LEU A N 1
ATOM 935 C CA . LEU A 1 117 ? 1.204 1.274 -0.438 1.00 92.50 117 LEU A CA 1
ATOM 936 C C . LEU A 1 117 ? 2.487 2.099 -0.538 1.00 92.50 117 LEU A C 1
ATOM 938 O O . LEU A 1 117 ? 2.463 3.331 -0.494 1.00 92.50 117 LEU A O 1
ATOM 942 N N . ILE A 1 118 ? 3.608 1.401 -0.706 1.00 91.44 118 ILE A N 1
ATOM 943 C CA . ILE A 1 118 ? 4.962 1.950 -0.698 1.00 91.44 118 ILE A CA 1
ATOM 944 C C . ILE A 1 118 ? 5.589 1.787 -2.081 1.00 91.44 118 ILE A C 1
ATOM 946 O O . ILE A 1 118 ? 5.562 0.715 -2.693 1.00 91.44 118 ILE A O 1
ATOM 950 N N . ARG A 1 119 ? 6.217 2.861 -2.555 1.00 90.56 119 ARG A N 1
ATOM 951 C CA . ARG A 1 119 ? 7.011 2.864 -3.780 1.00 90.56 119 ARG A CA 1
ATOM 952 C C . ARG A 1 119 ? 8.498 2.950 -3.454 1.00 90.56 119 ARG A C 1
ATOM 954 O O . ARG A 1 119 ? 8.957 3.949 -2.900 1.00 90.56 119 ARG A O 1
ATOM 961 N N . GLU A 1 120 ? 9.254 1.942 -3.867 1.00 88.44 120 GLU A N 1
ATOM 962 C CA . GLU A 1 120 ? 10.716 1.971 -3.811 1.00 88.44 120 GLU A CA 1
ATOM 963 C C . GLU A 1 120 ? 11.298 2.871 -4.925 1.00 88.44 120 GLU A C 1
ATOM 965 O O . GLU A 1 120 ? 10.621 3.151 -5.921 1.00 88.44 120 GLU A O 1
ATOM 970 N N . ILE A 1 121 ? 12.558 3.316 -4.807 1.00 88.38 121 ILE A N 1
ATOM 971 C CA . ILE A 1 121 ? 13.237 4.040 -5.903 1.00 88.38 121 ILE A CA 1
ATOM 972 C C . ILE A 1 121 ? 13.275 3.208 -7.185 1.00 88.38 121 ILE A C 1
ATOM 974 O O . ILE A 1 121 ? 13.064 3.752 -8.271 1.00 88.38 121 ILE A O 1
ATOM 978 N N . SER A 1 122 ? 13.578 1.916 -7.038 1.00 86.69 122 SER A N 1
ATOM 979 C CA . SER A 1 122 ? 13.849 0.999 -8.145 1.00 86.69 122 SER A CA 1
ATOM 980 C C . SER A 1 122 ? 12.615 0.758 -9.022 1.00 86.69 122 SER A C 1
ATOM 982 O O . SER A 1 122 ? 12.751 0.379 -10.182 1.00 86.69 122 SER A O 1
ATOM 984 N N . ALA A 1 123 ? 11.414 1.006 -8.485 1.00 87.88 123 ALA A N 1
ATOM 985 C CA . ALA A 1 123 ? 10.141 0.624 -9.075 1.00 87.88 123 ALA A CA 1
ATOM 986 C C . ALA A 1 123 ? 9.951 1.138 -10.513 1.00 87.88 123 ALA A C 1
ATOM 988 O O . ALA A 1 123 ? 10.031 2.335 -10.801 1.00 87.88 123 ALA A O 1
ATOM 989 N N . SER A 1 124 ? 9.603 0.215 -11.410 1.00 90.12 124 SER A N 1
ATOM 990 C CA . SER A 1 124 ? 9.284 0.517 -12.807 1.00 90.12 124 SER A CA 1
ATOM 991 C C . SER A 1 124 ? 7.908 1.178 -12.957 1.00 90.12 124 SER A C 1
ATOM 993 O O . SER A 1 124 ? 6.985 0.915 -12.181 1.00 90.12 124 SER A O 1
ATOM 995 N N . GLY A 1 125 ? 7.743 1.997 -14.002 1.00 90.00 125 GLY A N 1
ATOM 996 C CA . GLY A 1 125 ? 6.505 2.729 -14.290 1.00 90.00 125 GLY A CA 1
ATOM 997 C C . GLY A 1 125 ? 5.260 1.838 -14.372 1.00 90.00 125 GLY A C 1
ATOM 998 O O . GLY A 1 125 ? 4.211 2.215 -13.857 1.00 90.00 125 GLY A O 1
ATOM 999 N N . THR A 1 126 ? 5.382 0.624 -14.918 1.00 89.69 126 THR A N 1
ATOM 1000 C CA . THR A 1 126 ? 4.272 -0.342 -15.003 1.00 89.69 126 THR A CA 1
ATOM 1001 C C . THR A 1 126 ? 3.749 -0.745 -13.624 1.00 89.69 126 THR A C 1
ATOM 1003 O O . THR A 1 126 ? 2.542 -0.736 -13.394 1.00 89.69 126 THR A O 1
ATOM 1006 N N . VAL A 1 127 ? 4.651 -1.035 -12.678 1.00 89.69 127 VAL A N 1
ATOM 1007 C CA . VAL A 1 127 ? 4.272 -1.443 -11.312 1.00 89.69 127 VAL A CA 1
ATOM 1008 C C . VAL A 1 127 ? 3.671 -0.266 -10.556 1.00 89.69 127 VAL A C 1
ATOM 1010 O O . VAL A 1 127 ? 2.703 -0.430 -9.823 1.00 89.69 127 VAL A O 1
ATOM 1013 N N . VAL A 1 128 ? 4.201 0.941 -10.773 1.00 90.19 128 VAL A N 1
ATOM 1014 C CA . VAL A 1 128 ? 3.658 2.166 -10.174 1.00 90.19 128 VAL A CA 1
ATOM 1015 C C . VAL A 1 128 ? 2.243 2.454 -10.678 1.00 90.19 128 VAL A C 1
ATOM 1017 O O . VAL A 1 128 ? 1.404 2.885 -9.891 1.00 90.19 128 VAL A O 1
ATOM 1020 N N . ASN A 1 129 ? 1.954 2.211 -11.957 1.00 90.81 129 ASN A N 1
ATOM 1021 C CA . ASN A 1 129 ? 0.600 2.360 -12.496 1.00 90.81 129 ASN A CA 1
ATOM 1022 C C . ASN A 1 129 ? -0.359 1.341 -11.874 1.00 90.81 129 ASN A C 1
ATOM 1024 O O . ASN A 1 129 ? -1.394 1.732 -11.352 1.00 90.81 129 ASN A O 1
ATOM 1028 N N . CYS A 1 130 ? 0.048 0.076 -11.800 1.00 89.94 130 CYS A N 1
ATOM 1029 C CA . CYS A 1 130 ? -0.697 -0.950 -11.076 1.00 89.94 130 CYS A CA 1
ATOM 1030 C C . CYS A 1 130 ? -0.954 -0.551 -9.606 1.00 89.94 130 CYS A C 1
ATOM 1032 O O . CYS A 1 130 ? -2.056 -0.717 -9.089 1.00 89.94 130 CYS A O 1
ATOM 1034 N N . LEU A 1 131 ? 0.049 0.014 -8.925 1.00 90.12 131 LEU A N 1
ATOM 1035 C CA . LEU A 1 131 ? -0.087 0.445 -7.536 1.00 90.12 131 LEU A CA 1
ATOM 1036 C C . LEU A 1 131 ? -1.171 1.525 -7.408 1.00 90.12 131 LEU A C 1
ATOM 1038 O O . LEU A 1 131 ? -1.977 1.467 -6.486 1.00 90.12 131 LEU A O 1
ATOM 1042 N N . LYS A 1 132 ? -1.249 2.462 -8.363 1.00 90.38 132 LYS A N 1
ATOM 1043 C CA . LYS A 1 132 ? -2.323 3.468 -8.426 1.00 90.38 132 LYS A CA 1
ATOM 1044 C C . LYS A 1 132 ? -3.697 2.841 -8.670 1.00 90.38 132 LYS A C 1
ATOM 1046 O O . LYS A 1 132 ? -4.661 3.299 -8.062 1.00 90.38 132 LYS A O 1
ATOM 1051 N N . ASP A 1 133 ? -3.793 1.812 -9.503 1.00 90.00 133 ASP A N 1
ATOM 1052 C CA . ASP A 1 133 ? -5.057 1.102 -9.739 1.00 90.00 133 ASP A CA 1
ATOM 1053 C C . ASP A 1 133 ? -5.545 0.426 -8.444 1.00 90.00 133 ASP A C 1
ATOM 1055 O O . ASP A 1 133 ? -6.712 0.548 -8.067 1.00 90.00 133 ASP A O 1
ATOM 1059 N N . ILE A 1 134 ? -4.631 -0.184 -7.680 1.00 89.69 134 ILE A N 1
ATOM 1060 C CA . ILE A 1 134 ? -4.934 -0.773 -6.364 1.00 89.69 134 ILE A CA 1
ATOM 1061 C C . ILE A 1 134 ? -5.352 0.306 -5.357 1.00 89.69 134 ILE A C 1
ATOM 1063 O O . ILE A 1 134 ? -6.295 0.091 -4.592 1.00 89.69 134 ILE A O 1
ATOM 1067 N N . VAL A 1 135 ? -4.711 1.483 -5.376 1.00 91.12 135 VAL A N 1
ATOM 1068 C CA . VAL A 1 135 ? -5.163 2.631 -4.571 1.00 91.12 135 VAL A CA 1
ATOM 1069 C C . VAL A 1 135 ? -6.622 2.939 -4.888 1.00 91.12 135 VAL A C 1
ATOM 1071 O O . VAL A 1 135 ? -7.420 3.081 -3.970 1.00 91.12 135 VAL A O 1
ATOM 1074 N N . GLN A 1 136 ? -6.998 3.029 -6.165 1.00 89.25 136 GLN A N 1
ATOM 1075 C CA . GLN A 1 136 ? -8.377 3.343 -6.543 1.00 89.25 136 GLN A CA 1
ATOM 1076 C C . GLN A 1 136 ? -9.368 2.278 -6.065 1.00 89.25 136 GLN A C 1
ATOM 1078 O O . GLN A 1 136 ? -10.428 2.635 -5.557 1.00 89.25 136 GLN A O 1
ATOM 1083 N N . LEU A 1 137 ? -9.008 0.997 -6.160 1.00 87.38 137 LEU A N 1
ATOM 1084 C CA . LEU A 1 137 ? -9.847 -0.112 -5.708 1.00 87.38 137 LEU A CA 1
ATOM 1085 C C . LEU A 1 137 ? -10.078 -0.108 -4.188 1.00 87.38 137 LEU A C 1
ATOM 1087 O O . LEU A 1 137 ? -11.164 -0.454 -3.732 1.00 87.38 137 LEU A O 1
ATOM 1091 N N . LYS A 1 138 ? -9.063 0.271 -3.404 1.00 89.19 138 LYS A N 1
ATOM 1092 C CA . LYS A 1 138 ? -9.069 0.139 -1.938 1.00 89.19 138 LYS A CA 1
ATOM 1093 C C . LYS A 1 138 ? -9.507 1.407 -1.188 1.00 89.19 138 LYS A C 1
ATOM 1095 O O . LYS A 1 138 ? -9.621 1.376 0.038 1.00 89.19 138 LYS A O 1
ATOM 1100 N N . LYS A 1 139 ? -9.785 2.515 -1.887 1.00 89.12 139 LYS A N 1
ATOM 1101 C CA . LYS A 1 139 ? -10.338 3.741 -1.279 1.00 89.12 139 LYS A CA 1
ATOM 1102 C C . LYS A 1 139 ? -11.640 3.438 -0.509 1.00 89.12 139 LYS A C 1
ATOM 1104 O O . LYS A 1 139 ? -12.475 2.706 -1.034 1.00 89.12 139 LYS A O 1
ATOM 1109 N N . PRO A 1 140 ? -11.846 4.000 0.700 1.00 88.81 140 PRO A N 1
ATOM 1110 C CA . PRO A 1 140 ? -11.005 4.986 1.393 1.00 88.81 140 PRO A CA 1
ATOM 1111 C C . PRO A 1 140 ? -9.894 4.388 2.281 1.00 88.81 140 PRO A C 1
ATOM 1113 O O . PRO A 1 140 ? -9.050 5.132 2.766 1.00 88.81 140 PRO A O 1
ATOM 1116 N N . HIS A 1 141 ? -9.852 3.067 2.487 1.00 91.00 141 HIS A N 1
ATOM 1117 C CA . HIS A 1 141 ? -8.962 2.394 3.450 1.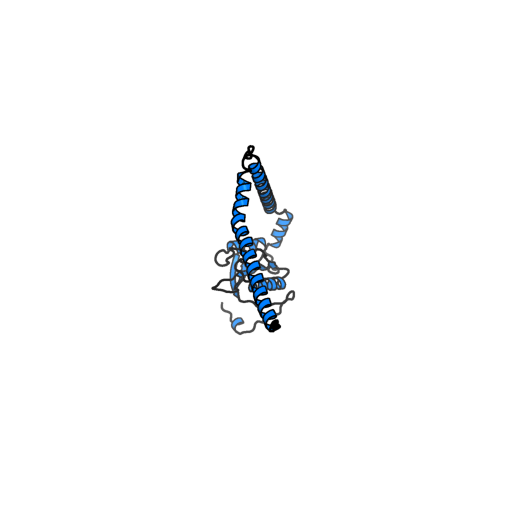00 91.00 141 HIS A CA 1
ATOM 1118 C C . HIS A 1 141 ? -7.556 2.125 2.891 1.00 91.00 141 HIS A C 1
ATOM 1120 O O . HIS A 1 141 ? -7.061 0.990 2.907 1.00 91.00 141 HIS A O 1
ATOM 1126 N N . VAL A 1 142 ? -6.923 3.161 2.344 1.00 92.88 142 VAL A N 1
ATOM 1127 C CA . VAL A 1 142 ? -5.620 3.060 1.689 1.00 92.88 142 VAL A CA 1
ATOM 1128 C C . VAL A 1 142 ? -4.756 4.285 1.964 1.00 92.88 142 VAL A C 1
ATOM 1130 O O . VAL A 1 142 ? -5.199 5.420 1.804 1.00 92.88 142 VAL A O 1
ATOM 1133 N N . VAL A 1 143 ? -3.498 4.046 2.323 1.00 92.75 143 VAL A N 1
ATOM 1134 C CA . VAL A 1 143 ? -2.478 5.080 2.511 1.00 92.75 143 VAL A CA 1
ATOM 1135 C C . VAL A 1 143 ? -1.412 4.888 1.445 1.00 92.75 143 VAL A C 1
ATOM 1137 O O . VAL A 1 143 ? -0.764 3.845 1.383 1.00 92.75 143 VAL A O 1
ATOM 1140 N N . PHE A 1 144 ? -1.244 5.882 0.574 1.00 91.94 144 PHE A N 1
ATOM 1141 C CA . PHE A 1 144 ? -0.292 5.822 -0.533 1.00 91.94 144 PHE A CA 1
ATOM 1142 C C . PHE A 1 144 ? 0.879 6.777 -0.315 1.00 91.94 144 PHE A C 1
ATOM 1144 O O . PHE A 1 144 ? 0.702 7.997 -0.277 1.00 91.94 144 PHE A O 1
ATOM 1151 N N . PHE A 1 145 ? 2.094 6.235 -0.242 1.00 89.81 145 PHE A N 1
ATOM 1152 C CA . PHE A 1 145 ? 3.300 7.047 -0.154 1.00 89.81 145 PHE A CA 1
ATOM 1153 C C . PHE A 1 145 ? 3.788 7.476 -1.536 1.00 89.81 145 PHE A C 1
ATOM 1155 O O . PHE A 1 145 ? 4.366 6.713 -2.309 1.00 89.81 145 PHE A O 1
ATOM 1162 N N . ASN A 1 146 ? 3.603 8.767 -1.817 1.00 82.00 146 ASN A N 1
ATOM 1163 C CA . ASN A 1 146 ? 4.129 9.408 -3.018 1.00 82.00 146 ASN A CA 1
ATOM 1164 C C . ASN A 1 146 ? 5.656 9.558 -2.990 1.00 82.00 146 ASN A C 1
ATOM 1166 O O . ASN A 1 146 ? 6.265 9.702 -4.047 1.00 82.00 146 ASN A O 1
ATOM 1170 N N . LYS A 1 147 ? 6.316 9.544 -1.830 1.00 83.88 147 LYS A N 1
ATOM 1171 C CA . LYS A 1 147 ? 7.780 9.646 -1.774 1.00 83.88 147 LYS A CA 1
ATOM 1172 C C . LYS A 1 147 ? 8.413 8.311 -2.176 1.00 83.88 147 LYS A C 1
ATOM 1174 O O . LYS A 1 147 ? 7.922 7.255 -1.796 1.00 83.88 147 LYS A O 1
ATOM 1179 N N . LYS A 1 148 ? 9.480 8.360 -2.981 1.00 81.19 148 LYS A N 1
ATOM 1180 C CA . LYS A 1 148 ? 10.301 7.173 -3.256 1.00 81.19 148 LYS A CA 1
ATOM 1181 C C . LYS A 1 148 ? 11.118 6.860 -2.004 1.00 81.19 148 LYS A C 1
ATOM 1183 O O . LYS A 1 148 ? 11.821 7.745 -1.518 1.00 81.19 148 LYS A O 1
ATOM 1188 N N . ASN A 1 149 ? 11.005 5.636 -1.503 1.00 80.06 149 ASN A N 1
ATOM 1189 C CA . ASN A 1 149 ? 11.760 5.174 -0.344 1.00 80.06 149 ASN A CA 1
ATOM 1190 C C . ASN A 1 149 ? 12.990 4.393 -0.810 1.00 80.06 149 ASN A C 1
ATOM 1192 O O . ASN A 1 149 ? 12.884 3.563 -1.715 1.00 80.06 149 ASN A O 1
ATOM 1196 N N . ASN A 1 150 ? 14.144 4.696 -0.211 1.00 63.56 150 ASN A N 1
ATOM 1197 C CA . ASN A 1 150 ? 15.428 4.147 -0.646 1.00 63.56 150 ASN A CA 1
ATOM 1198 C C . ASN A 1 150 ? 15.752 2.790 -0.017 1.00 63.56 150 ASN A C 1
ATOM 1200 O O . ASN A 1 150 ? 16.354 1.960 -0.683 1.00 63.56 150 ASN A O 1
ATOM 1204 N N . ASP A 1 151 ? 15.286 2.552 1.214 1.00 64.50 151 ASP A N 1
ATOM 1205 C CA . ASP A 1 151 ? 15.807 1.467 2.056 1.00 64.50 151 ASP A CA 1
ATOM 1206 C C . ASP A 1 151 ? 14.701 0.630 2.720 1.00 64.50 151 ASP A C 1
ATOM 1208 O O . ASP A 1 151 ? 14.884 0.078 3.803 1.00 64.50 151 ASP A O 1
ATOM 1212 N N . SER A 1 152 ? 13.496 0.605 2.155 1.00 64.12 152 SER A N 1
ATOM 1213 C CA . SER A 1 152 ? 12.471 -0.325 2.628 1.00 64.12 152 SER A CA 1
ATOM 1214 C C . SER A 1 152 ? 12.602 -1.601 1.807 1.00 64.12 152 SER A C 1
ATOM 1216 O O . SER A 1 152 ? 11.909 -1.760 0.802 1.00 64.12 152 SER A O 1
ATOM 1218 N N . LEU A 1 153 ? 13.526 -2.477 2.196 1.00 70.88 153 LEU A N 1
ATOM 1219 C CA . LEU A 1 153 ? 13.609 -3.830 1.661 1.00 70.88 153 LEU A CA 1
ATOM 1220 C C . LEU A 1 153 ? 12.924 -4.759 2.664 1.00 70.88 153 LEU A C 1
ATOM 1222 O O . LEU A 1 153 ? 13.452 -4.952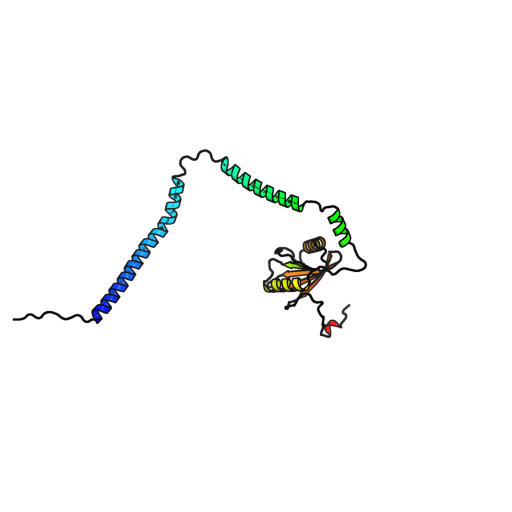 3.754 1.00 70.88 153 LEU A O 1
ATOM 1226 N N . PRO A 1 154 ? 11.770 -5.361 2.327 1.00 70.25 154 PRO A N 1
ATOM 1227 C CA . PRO A 1 154 ? 10.973 -6.122 3.292 1.00 70.25 154 PRO A CA 1
ATOM 1228 C C . PRO A 1 154 ? 11.682 -7.378 3.815 1.00 70.25 154 PRO A C 1
ATOM 1230 O O . PRO A 1 154 ? 11.249 -7.948 4.808 1.00 70.25 154 PRO A O 1
ATOM 1233 N N . PHE A 1 155 ? 12.743 -7.821 3.137 1.00 73.62 155 PHE A N 1
ATOM 1234 C CA . PHE A 1 155 ? 13.531 -8.996 3.509 1.00 73.62 155 PHE A CA 1
ATOM 1235 C C . PHE A 1 155 ? 14.858 -8.659 4.193 1.00 73.62 155 PHE A C 1
ATOM 1237 O O . PHE A 1 155 ? 15.482 -9.563 4.735 1.00 73.62 155 PHE A O 1
ATOM 1244 N N . GLU A 1 156 ? 15.297 -7.401 4.142 1.00 78.81 156 GLU A N 1
ATOM 1245 C CA . GLU A 1 156 ? 16.548 -6.972 4.777 1.00 78.81 156 GLU A CA 1
ATOM 1246 C C . GLU A 1 156 ? 16.230 -6.186 6.049 1.00 78.81 156 GLU A C 1
ATOM 1248 O O . GLU A 1 156 ? 16.640 -6.590 7.131 1.00 78.81 156 GLU A O 1
ATOM 1253 N N . ASP A 1 157 ? 15.387 -5.152 5.932 1.00 80.44 157 ASP A N 1
ATOM 1254 C CA . ASP A 1 157 ? 15.051 -4.232 7.018 1.00 80.44 157 ASP A CA 1
ATOM 1255 C C . ASP A 1 157 ? 13.532 -4.112 7.207 1.00 80.44 157 ASP A C 1
ATOM 1257 O O . ASP A 1 157 ? 12.838 -3.337 6.539 1.00 80.44 157 ASP A O 1
ATOM 1261 N N . ILE A 1 158 ? 13.008 -4.851 8.185 1.00 84.00 158 ILE A N 1
ATOM 1262 C CA . ILE A 1 158 ? 11.579 -4.863 8.534 1.00 84.00 158 ILE A CA 1
ATOM 1263 C C . ILE A 1 158 ? 11.195 -3.657 9.414 1.00 84.00 158 ILE A C 1
ATOM 1265 O O . ILE A 1 158 ? 10.077 -3.155 9.326 1.00 84.00 158 ILE A O 1
ATOM 1269 N N . THR A 1 159 ? 12.129 -3.106 10.192 1.00 86.44 159 THR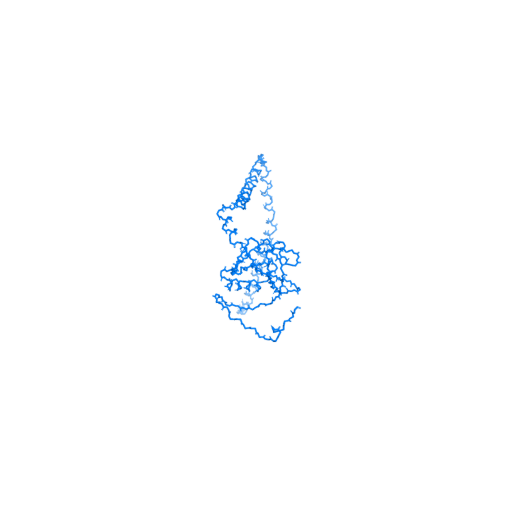 A N 1
ATOM 1270 C CA . THR A 1 159 ? 11.878 -2.055 11.199 1.00 86.44 159 THR A CA 1
ATOM 1271 C C . THR A 1 159 ? 11.174 -0.814 10.641 1.00 86.44 159 THR A C 1
ATOM 1273 O O . THR A 1 159 ? 10.278 -0.253 11.267 1.00 86.44 159 THR A O 1
ATOM 1276 N N . LYS A 1 160 ? 11.549 -0.373 9.432 1.00 86.06 160 LYS A N 1
ATOM 1277 C CA . LYS A 1 160 ? 10.927 0.794 8.775 1.00 86.06 160 LYS A CA 1
ATOM 1278 C C . LYS A 1 160 ? 9.473 0.513 8.403 1.00 86.06 160 LYS A C 1
ATOM 1280 O O . LYS A 1 160 ? 8.628 1.398 8.474 1.00 86.06 160 LYS A O 1
ATOM 1285 N N . LEU A 1 161 ? 9.193 -0.720 7.996 1.00 86.56 161 LEU A N 1
ATOM 1286 C CA . LEU A 1 161 ? 7.864 -1.153 7.604 1.00 86.56 161 LEU A CA 1
ATOM 1287 C C . LEU A 1 161 ? 6.933 -1.250 8.824 1.00 86.56 161 LEU A C 1
ATOM 1289 O O . LEU A 1 161 ? 5.790 -0.803 8.744 1.00 86.56 161 LEU A O 1
ATOM 1293 N N . GLU A 1 162 ? 7.444 -1.739 9.955 1.00 88.81 162 GLU A N 1
ATOM 1294 C CA . GLU A 1 162 ? 6.725 -1.752 11.238 1.00 88.81 162 GLU A CA 1
ATOM 1295 C C . GLU A 1 162 ? 6.438 -0.331 11.731 1.00 88.81 162 GLU A C 1
ATOM 1297 O O . GLU A 1 162 ? 5.305 -0.024 12.094 1.00 88.81 162 GLU A O 1
ATOM 1302 N N . PHE A 1 163 ? 7.419 0.574 11.636 1.00 88.62 163 PHE A N 1
ATOM 1303 C CA . PHE A 1 163 ? 7.226 1.986 11.969 1.00 88.62 163 PHE A CA 1
ATOM 1304 C C . PHE A 1 163 ? 6.101 2.623 11.139 1.00 88.62 163 PHE A C 1
ATOM 1306 O O . PHE A 1 163 ? 5.200 3.253 11.692 1.00 88.62 163 PHE A O 1
ATOM 1313 N N . PHE A 1 164 ? 6.095 2.414 9.817 1.00 88.62 164 PHE A N 1
ATOM 1314 C CA . PHE A 1 164 ? 5.029 2.950 8.966 1.00 88.62 164 PHE A CA 1
ATOM 1315 C C . PHE A 1 164 ? 3.664 2.317 9.246 1.00 88.62 164 PHE A C 1
ATOM 1317 O O . PHE A 1 164 ? 2.645 2.999 9.127 1.00 88.62 164 PHE A O 1
ATOM 1324 N N . SER A 1 165 ? 3.632 1.032 9.607 1.00 88.50 165 SER A N 1
ATOM 1325 C CA . SER A 1 165 ? 2.405 0.349 10.018 1.00 88.50 165 SER A CA 1
ATOM 1326 C C . SER A 1 165 ? 1.844 0.927 11.308 1.00 88.50 165 SER A C 1
ATOM 1328 O O . SER A 1 165 ? 0.643 1.171 11.374 1.00 88.50 165 SER A O 1
ATOM 1330 N N . GLN A 1 166 ? 2.700 1.184 12.297 1.00 89.31 166 GLN A N 1
ATOM 1331 C CA . GLN A 1 166 ? 2.306 1.759 13.577 1.00 89.31 166 GLN A CA 1
ATOM 1332 C C . GLN A 1 166 ? 1.840 3.213 13.430 1.00 89.31 166 GLN A C 1
ATOM 1334 O O . GLN A 1 166 ? 0.872 3.623 14.063 1.00 89.31 166 GLN A O 1
ATOM 1339 N N . GLU A 1 167 ? 2.505 3.997 12.579 1.00 87.81 167 GLU A N 1
ATOM 1340 C CA . GLU A 1 167 ? 2.155 5.402 12.352 1.00 87.81 167 GLU A CA 1
ATOM 1341 C C . GLU A 1 167 ? 0.802 5.566 11.640 1.00 87.81 167 GLU A C 1
ATOM 1343 O O . GLU A 1 167 ? 0.058 6.496 11.945 1.00 87.81 167 GLU A O 1
ATOM 1348 N N . ASN A 1 168 ? 0.476 4.663 10.708 1.00 88.44 168 ASN A N 1
ATOM 1349 C CA . ASN A 1 168 ? -0.710 4.763 9.847 1.00 88.44 168 ASN A CA 1
ATOM 1350 C C . ASN A 1 168 ? -1.817 3.751 10.191 1.00 88.44 168 ASN A C 1
ATOM 1352 O O . ASN A 1 168 ? -2.763 3.620 9.415 1.00 88.44 168 ASN A O 1
ATOM 1356 N N . ASP A 1 169 ? -1.670 3.006 11.291 1.00 88.75 169 ASP A N 1
ATOM 1357 C CA . ASP A 1 169 ? -2.536 1.886 11.691 1.00 88.75 169 ASP A CA 1
ATOM 1358 C C . ASP A 1 169 ? -2.887 0.943 10.517 1.00 88.75 169 ASP A C 1
ATOM 1360 O O . ASP A 1 169 ? -4.044 0.690 10.167 1.00 88.75 169 ASP A O 1
ATOM 1364 N N . ALA A 1 170 ? -1.852 0.470 9.816 1.00 90.38 170 ALA A N 1
ATOM 1365 C CA . ALA A 1 170 ? -2.012 -0.311 8.591 1.00 90.38 170 ALA A CA 1
ATOM 1366 C C . ALA A 1 170 ? -1.593 -1.770 8.780 1.00 90.38 170 ALA A C 1
ATOM 1368 O O . ALA A 1 170 ? -0.412 -2.078 8.941 1.00 90.38 170 ALA A O 1
ATOM 1369 N N . SER A 1 171 ? -2.554 -2.691 8.694 1.00 91.12 171 SER A N 1
ATOM 1370 C CA . SER A 1 171 ? -2.302 -4.135 8.835 1.00 91.12 171 SER A CA 1
ATOM 1371 C C . SER A 1 171 ? -1.906 -4.813 7.519 1.00 91.12 171 SER A C 1
ATOM 1373 O O . SER A 1 171 ? -1.365 -5.917 7.526 1.00 91.12 171 SER A O 1
ATOM 1375 N N . LEU A 1 172 ? -2.202 -4.198 6.372 1.00 91.56 172 LEU A N 1
ATOM 1376 C CA . LEU A 1 172 ? -1.806 -4.699 5.056 1.00 91.56 172 LEU A CA 1
ATOM 1377 C C . LEU A 1 172 ? -0.744 -3.776 4.478 1.00 91.56 172 LEU A C 1
ATOM 1379 O O . LEU A 1 172 ? -0.860 -2.559 4.605 1.00 91.56 172 LEU A O 1
ATOM 1383 N N . PHE A 1 173 ? 0.249 -4.331 3.792 1.00 91.19 173 PHE A N 1
ATOM 1384 C CA . PHE A 1 173 ? 1.218 -3.519 3.070 1.00 91.19 173 PHE A CA 1
ATOM 1385 C C . PHE A 1 173 ? 1.492 -4.069 1.679 1.00 91.19 173 PHE A C 1
ATOM 1387 O O . PHE A 1 173 ? 1.355 -5.264 1.405 1.00 91.19 173 PHE A O 1
ATOM 1394 N N . LEU A 1 174 ? 1.900 -3.160 0.804 1.00 91.19 174 LEU A N 1
ATOM 1395 C CA . LEU A 1 174 ? 2.190 -3.432 -0.581 1.00 91.19 174 LEU A CA 1
ATOM 1396 C C . LEU A 1 174 ? 3.387 -2.606 -1.038 1.00 91.19 174 LEU A C 1
ATOM 1398 O O . LEU A 1 174 ? 3.379 -1.383 -0.925 1.00 91.19 174 LEU A O 1
ATOM 1402 N N . MET A 1 175 ? 4.409 -3.269 -1.567 1.00 90.50 175 MET A N 1
ATOM 1403 C CA . MET A 1 175 ? 5.675 -2.649 -1.947 1.00 90.50 175 MET A CA 1
ATOM 1404 C C . MET A 1 175 ? 6.002 -2.940 -3.403 1.00 90.50 175 MET A C 1
ATOM 1406 O O . MET A 1 175 ? 6.152 -4.095 -3.806 1.00 90.50 175 MET A O 1
ATOM 1410 N N . ALA A 1 176 ? 6.127 -1.877 -4.190 1.00 91.12 176 ALA A N 1
ATOM 1411 C CA . ALA A 1 176 ? 6.555 -1.955 -5.578 1.00 91.12 176 ALA A CA 1
ATOM 1412 C C . ALA A 1 176 ? 8.082 -1.881 -5.663 1.00 91.12 176 ALA A C 1
ATOM 1414 O O . ALA A 1 176 ? 8.668 -0.878 -5.253 1.00 91.12 176 ALA A O 1
ATOM 1415 N N . THR A 1 177 ? 8.696 -2.913 -6.241 1.00 88.38 177 THR A N 1
ATOM 1416 C CA . THR A 1 177 ? 10.150 -3.057 -6.406 1.00 88.38 177 THR A CA 1
ATOM 1417 C C . THR A 1 177 ? 10.472 -3.496 -7.836 1.00 88.38 177 THR A C 1
ATOM 1419 O O . THR A 1 177 ? 9.610 -3.987 -8.572 1.00 88.38 177 THR A O 1
ATOM 1422 N N . HIS A 1 178 ? 11.707 -3.313 -8.284 1.00 89.00 178 HIS A N 1
ATOM 1423 C CA . HIS A 1 178 ? 12.134 -3.818 -9.585 1.00 89.00 178 HIS A CA 1
ATOM 1424 C C . HIS A 1 178 ? 13.628 -4.140 -9.576 1.00 89.00 178 HIS A C 1
ATOM 1426 O O . HIS A 1 178 ? 14.470 -3.267 -9.391 1.00 89.00 178 HIS A O 1
ATOM 1432 N N . ASN A 1 179 ? 13.966 -5.403 -9.837 1.00 87.88 179 ASN A N 1
ATOM 1433 C CA . ASN A 1 179 ? 15.344 -5.885 -9.892 1.00 87.88 179 ASN A CA 1
ATOM 1434 C C . ASN A 1 179 ? 15.555 -6.706 -11.174 1.00 87.88 179 ASN A C 1
ATOM 1436 O O . ASN A 1 179 ? 14.624 -7.337 -11.664 1.00 87.88 179 ASN A O 1
ATOM 1440 N N . LYS A 1 180 ? 16.788 -6.779 -11.685 1.00 88.94 180 LYS A N 1
ATOM 1441 C CA . LYS A 1 180 ? 17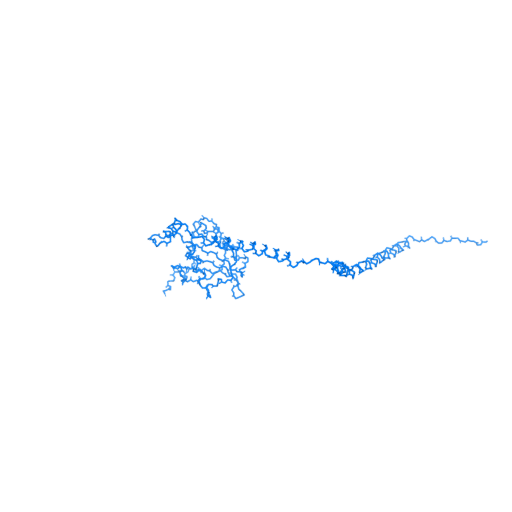.165 -7.693 -12.775 1.00 88.94 180 LYS A CA 1
ATOM 1442 C C . LYS A 1 180 ? 16.773 -9.148 -12.480 1.00 88.94 180 LYS A C 1
ATOM 1444 O O . LYS A 1 180 ? 16.350 -9.851 -13.387 1.00 88.94 180 LYS A O 1
ATOM 1449 N N . LYS A 1 181 ? 16.878 -9.593 -11.218 1.00 88.56 181 LYS A N 1
ATOM 1450 C CA . LYS A 1 181 ? 16.458 -10.948 -10.800 1.00 88.56 181 LYS A CA 1
ATOM 1451 C C . LYS A 1 181 ? 14.935 -11.127 -10.723 1.00 88.56 181 LYS A C 1
ATOM 1453 O O . LYS A 1 181 ? 14.452 -12.241 -10.870 1.00 88.56 181 LYS A O 1
ATOM 1458 N N . ARG A 1 182 ? 14.189 -10.057 -10.436 1.00 83.31 182 ARG A N 1
ATOM 1459 C CA . ARG A 1 182 ? 12.726 -10.059 -10.266 1.00 83.31 182 ARG A CA 1
ATOM 1460 C C . ARG A 1 182 ? 12.160 -8.780 -10.898 1.00 83.31 182 ARG A C 1
ATOM 1462 O O . ARG A 1 182 ? 11.997 -7.778 -10.190 1.00 83.31 182 ARG A O 1
ATOM 1469 N N . PRO A 1 183 ? 11.954 -8.763 -12.228 1.00 88.00 183 PRO A N 1
ATOM 1470 C CA . PRO A 1 183 ? 11.418 -7.594 -12.908 1.00 88.00 183 PRO A CA 1
ATOM 1471 C C . PRO A 1 183 ? 9.954 -7.391 -12.516 1.00 88.00 183 PRO A C 1
ATOM 1473 O O . PRO A 1 183 ? 9.224 -8.347 -12.276 1.00 88.00 183 PRO A O 1
ATOM 1476 N N . HIS A 1 184 ? 9.533 -6.130 -12.460 1.00 88.31 184 HIS A N 1
ATOM 1477 C CA . HIS A 1 184 ? 8.161 -5.718 -12.135 1.00 88.31 184 HIS A CA 1
ATOM 1478 C C . HIS A 1 184 ? 7.573 -6.383 -10.878 1.00 88.31 184 HIS A C 1
ATOM 1480 O O . HIS A 1 184 ? 6.441 -6.861 -10.885 1.00 88.31 184 HIS A O 1
ATOM 1486 N N . ASN A 1 185 ? 8.350 -6.424 -9.800 1.00 88.94 185 ASN A N 1
ATOM 1487 C CA . ASN A 1 185 ? 8.011 -7.202 -8.623 1.00 88.94 185 ASN A CA 1
ATOM 1488 C C . ASN A 1 185 ? 7.120 -6.420 -7.652 1.00 88.94 185 ASN A C 1
ATOM 1490 O O . ASN A 1 185 ? 7.476 -5.335 -7.183 1.00 88.94 185 ASN A O 1
ATOM 1494 N N . LEU A 1 186 ? 5.982 -7.010 -7.302 1.00 89.12 186 LEU A N 1
ATOM 1495 C CA . LEU A 1 186 ? 5.073 -6.468 -6.309 1.00 89.12 186 LEU A CA 1
ATOM 1496 C C . LEU A 1 186 ? 5.015 -7.410 -5.106 1.00 89.12 186 LEU A C 1
ATOM 1498 O O . LEU A 1 186 ? 4.725 -8.599 -5.231 1.00 89.12 186 LEU A O 1
ATOM 1502 N N . ILE A 1 187 ? 5.324 -6.862 -3.938 1.00 88.38 187 ILE A N 1
ATOM 1503 C CA . ILE A 1 187 ? 5.437 -7.603 -2.686 1.00 88.38 187 ILE A CA 1
ATOM 1504 C C . ILE A 1 187 ? 4.247 -7.211 -1.808 1.00 88.38 187 ILE A C 1
ATOM 1506 O O . ILE A 1 187 ? 4.173 -6.060 -1.384 1.00 88.38 187 ILE A O 1
ATOM 1510 N N . MET A 1 188 ? 3.320 -8.137 -1.535 1.00 89.44 188 MET A N 1
ATOM 1511 C CA . MET A 1 188 ? 2.267 -7.930 -0.526 1.00 89.44 188 MET A CA 1
ATOM 1512 C C . MET A 1 188 ? 2.646 -8.667 0.745 1.00 89.44 188 MET A C 1
ATOM 1514 O O . MET A 1 188 ? 3.164 -9.785 0.693 1.00 89.44 188 MET A O 1
ATOM 1518 N N . GLY A 1 189 ? 2.248 -8.114 1.877 1.00 88.88 189 GLY A N 1
ATOM 1519 C CA . GLY A 1 189 ? 2.230 -8.870 3.112 1.00 88.88 189 GLY A CA 1
ATOM 1520 C C . GLY A 1 189 ? 1.192 -8.360 4.088 1.00 88.88 189 GLY A C 1
ATOM 1521 O O . GLY A 1 189 ? 0.494 -7.364 3.867 1.00 88.88 189 GLY A O 1
ATOM 1522 N N . ARG A 1 190 ? 1.081 -9.110 5.180 1.00 89.25 190 ARG A N 1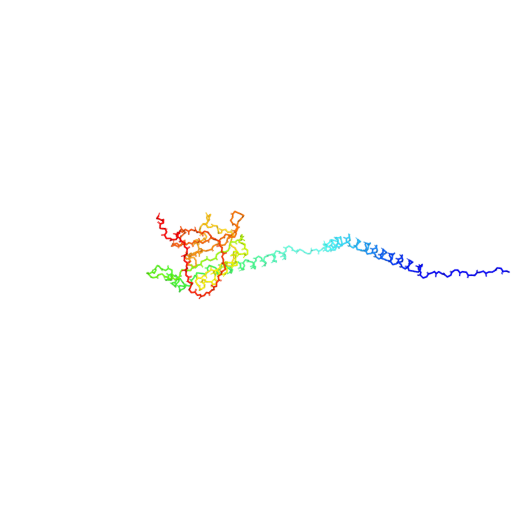
ATOM 1523 C CA . ARG A 1 190 ? 0.210 -8.789 6.305 1.00 89.25 190 ARG A CA 1
ATOM 1524 C C . ARG A 1 190 ? 1.056 -8.619 7.553 1.00 89.25 190 ARG A C 1
ATOM 1526 O O . ARG A 1 190 ? 2.029 -9.352 7.750 1.00 89.25 190 ARG A O 1
ATOM 1533 N N . MET A 1 191 ? 0.649 -7.667 8.374 1.00 86.56 191 MET A N 1
ATOM 1534 C CA . MET A 1 191 ? 1.181 -7.447 9.704 1.00 86.56 191 MET A CA 1
ATOM 1535 C C . MET A 1 191 ? 0.130 -7.815 10.739 1.00 86.56 191 MET A C 1
ATOM 1537 O O . MET A 1 191 ? -1.071 -7.628 10.526 1.00 86.56 191 MET A O 1
ATOM 1541 N N . PHE A 1 192 ? 0.606 -8.338 11.857 1.00 87.44 192 PHE A N 1
ATOM 1542 C CA . PHE A 1 192 ? -0.190 -8.636 13.032 1.00 87.44 192 PHE A CA 1
ATOM 1543 C C . PHE A 1 192 ? 0.470 -7.956 14.224 1.00 87.44 192 PHE A C 1
ATOM 1545 O O . PHE A 1 192 ? 1.664 -8.143 14.437 1.00 87.44 192 PHE A O 1
ATOM 1552 N N . ASP A 1 193 ? -0.283 -7.139 14.960 1.00 84.69 193 ASP A N 1
ATOM 1553 C CA . ASP A 1 193 ? 0.255 -6.330 16.067 1.00 84.69 193 ASP A CA 1
ATOM 1554 C C . ASP A 1 193 ? 1.451 -5.452 15.635 1.00 84.69 193 ASP A C 1
ATOM 1556 O O . ASP A 1 193 ? 2.465 -5.356 16.321 1.00 84.69 193 ASP A O 1
ATOM 1560 N N . HIS A 1 194 ? 1.361 -4.890 14.421 1.00 80.75 194 HIS A N 1
ATOM 1561 C CA . HIS A 1 194 ? 2.429 -4.147 13.732 1.00 80.75 194 HIS A CA 1
ATOM 1562 C C . HIS A 1 194 ? 3.750 -4.910 13.549 1.00 80.75 194 HIS A C 1
ATOM 1564 O O . HIS A 1 194 ? 4.770 -4.300 13.250 1.00 80.75 194 HIS A O 1
ATOM 1570 N N . ARG A 1 195 ? 3.727 -6.243 13.669 1.00 81.31 195 ARG A N 1
ATOM 1571 C CA . ARG A 1 195 ? 4.857 -7.128 13.376 1.00 81.31 195 ARG A CA 1
ATOM 1572 C C . ARG A 1 195 ? 4.648 -7.871 12.070 1.00 81.31 195 ARG A C 1
ATOM 1574 O O . ARG A 1 195 ? 3.533 -8.261 11.713 1.00 81.31 195 ARG A O 1
ATOM 1581 N N . PHE A 1 196 ? 5.738 -8.107 11.357 1.00 77.94 196 PHE A N 1
ATOM 1582 C CA . PHE A 1 196 ? 5.725 -8.811 10.079 1.00 77.94 196 PHE A CA 1
ATOM 1583 C C . PHE A 1 196 ? 5.406 -10.309 10.242 1.00 77.94 196 PHE A C 1
ATOM 1585 O O . PHE A 1 196 ? 6.043 -10.994 11.036 1.00 77.94 196 PHE A O 1
ATOM 1592 N N . THR A 1 197 ? 4.434 -10.841 9.484 1.00 71.62 197 THR A N 1
ATOM 1593 C CA . THR A 1 197 ? 4.012 -12.255 9.615 1.00 71.62 197 THR A CA 1
ATOM 1594 C C . THR A 1 197 ? 4.333 -13.108 8.385 1.00 71.62 197 THR A C 1
ATOM 1596 O O . THR A 1 197 ? 4.949 -14.160 8.516 1.00 71.62 197 THR A O 1
ATOM 1599 N N . LYS A 1 198 ? 3.912 -12.705 7.177 1.00 64.69 198 LYS A N 1
ATOM 1600 C CA . LYS A 1 198 ? 4.191 -13.462 5.940 1.00 64.69 198 LYS A CA 1
ATOM 1601 C C . LYS A 1 198 ? 4.020 -12.581 4.706 1.00 64.69 198 LYS A C 1
ATOM 1603 O O . LYS A 1 198 ? 3.109 -11.751 4.654 1.00 64.69 198 LYS A O 1
ATOM 1608 N N . THR A 1 199 ? 4.878 -12.805 3.714 1.00 67.81 199 THR A N 1
ATOM 1609 C CA . THR A 1 199 ? 4.945 -12.032 2.470 1.00 67.81 199 THR A CA 1
ATOM 1610 C C . THR A 1 199 ? 4.823 -12.945 1.258 1.00 67.81 199 THR A C 1
ATOM 1612 O O . THR A 1 199 ? 5.435 -14.010 1.220 1.00 67.81 199 THR A O 1
ATOM 1615 N N . THR A 1 200 ? 4.054 -12.517 0.260 1.00 68.69 200 THR A N 1
ATOM 1616 C CA . THR A 1 200 ? 3.870 -13.216 -1.019 1.00 68.69 200 THR A CA 1
ATOM 1617 C C . THR A 1 200 ? 4.066 -12.237 -2.176 1.00 68.69 200 THR A C 1
ATOM 1619 O O . THR A 1 200 ? 3.537 -11.124 -2.148 1.00 68.69 200 THR A O 1
ATOM 1622 N N . SER A 1 201 ? 4.818 -12.646 -3.199 1.00 68.12 201 SER A N 1
ATOM 1623 C CA . SER A 1 201 ? 5.078 -11.855 -4.412 1.00 68.12 201 SER A CA 1
ATOM 1624 C C . SER A 1 201 ? 4.267 -12.367 -5.601 1.00 68.12 201 SER A C 1
ATOM 1626 O O . SER A 1 201 ? 4.138 -13.577 -5.769 1.00 68.12 201 SER A O 1
ATOM 1628 N N . PHE A 1 202 ? 3.763 -11.469 -6.444 1.00 68.50 202 PHE A N 1
ATOM 1629 C CA . PHE A 1 202 ? 2.902 -11.799 -7.590 1.00 68.50 202 PHE A CA 1
ATOM 1630 C C . PHE A 1 202 ? 3.056 -10.743 -8.699 1.00 68.50 202 PHE A C 1
ATOM 1632 O O . PHE A 1 202 ? 3.612 -9.662 -8.489 1.00 68.50 202 PHE A O 1
ATOM 1639 N N . PHE A 1 203 ? 2.557 -11.079 -9.890 1.00 61.22 203 PHE A N 1
ATOM 1640 C CA . PHE A 1 203 ? 2.529 -10.227 -11.085 1.00 61.22 203 PHE A CA 1
ATOM 1641 C C . PHE A 1 203 ? 1.111 -9.692 -11.320 1.00 61.22 203 PHE A C 1
ATOM 1643 O O . PHE A 1 203 ? 0.145 -10.292 -10.850 1.00 61.22 203 PHE A O 1
ATOM 1650 N N . VAL A 1 204 ? 0.970 -8.550 -12.005 1.00 58.84 204 VAL A N 1
ATOM 1651 C CA . VAL A 1 204 ? -0.258 -7.736 -11.901 1.00 58.84 204 VAL A CA 1
ATOM 1652 C C . VAL A 1 204 ? -0.980 -7.500 -13.230 1.00 58.84 204 VAL A C 1
ATOM 1654 O O . VAL A 1 204 ? -0.344 -7.296 -14.262 1.00 58.84 204 VAL A O 1
ATOM 1657 N N . ALA A 1 205 ? -2.319 -7.466 -13.161 1.00 54.31 205 ALA A N 1
ATOM 1658 C CA . ALA A 1 205 ? -3.272 -7.116 -14.219 1.00 54.31 205 ALA A CA 1
ATOM 1659 C C . ALA A 1 205 ? -4.144 -5.892 -13.827 1.00 54.31 205 ALA A C 1
ATOM 1661 O O . ALA A 1 205 ? -4.117 -5.447 -12.680 1.00 54.31 205 ALA A O 1
ATOM 1662 N N . LYS A 1 206 ? -4.897 -5.323 -14.785 1.00 57.03 206 LYS A N 1
ATOM 1663 C CA . LYS A 1 206 ? -5.689 -4.075 -14.637 1.00 57.03 206 LYS A CA 1
ATOM 1664 C C . LYS A 1 206 ? -7.036 -4.286 -13.926 1.00 57.03 206 LYS A C 1
ATOM 1666 O O . LYS A 1 206 ? -7.640 -5.341 -14.094 1.00 57.03 206 LYS A O 1
ATOM 1671 N N . LEU A 1 207 ? -7.528 -3.274 -13.191 1.00 58.47 207 LEU A N 1
ATOM 1672 C CA . LEU A 1 207 ? -8.727 -3.362 -12.330 1.00 58.47 207 LEU A CA 1
ATOM 1673 C C . LEU A 1 207 ? -9.586 -2.072 -12.334 1.00 58.47 207 LEU A C 1
ATOM 1675 O O . LEU A 1 207 ? -9.063 -0.982 -12.551 1.00 58.47 207 LEU A O 1
ATOM 1679 N N . ALA A 1 208 ? -10.896 -2.202 -12.066 1.00 57.66 208 ALA A N 1
ATOM 1680 C CA . ALA A 1 208 ? -11.871 -1.105 -11.912 1.00 57.66 208 ALA A CA 1
ATOM 1681 C C . ALA A 1 208 ? -12.240 -0.866 -10.428 1.00 57.66 208 ALA A C 1
ATOM 1683 O O . ALA A 1 208 ? -12.128 -1.780 -9.616 1.00 57.66 208 ALA A O 1
ATOM 1684 N N . ALA A 1 209 ? -12.670 0.349 -10.058 1.00 65.56 209 ALA A N 1
ATOM 1685 C CA . ALA A 1 209 ? -12.708 0.828 -8.666 1.00 65.56 209 ALA A CA 1
ATOM 1686 C C . ALA A 1 209 ? -14.112 0.925 -8.026 1.00 65.56 209 ALA A C 1
ATOM 1688 O O . ALA A 1 209 ? -15.103 1.159 -8.711 1.00 65.56 209 ALA A O 1
ATOM 1689 N N . GLY A 1 210 ? -14.174 0.845 -6.686 1.00 67.00 210 GLY A N 1
ATOM 1690 C CA . GLY A 1 210 ? -15.298 1.347 -5.871 1.00 67.00 210 GLY A CA 1
ATOM 1691 C C . GLY A 1 210 ? -16.466 0.391 -5.598 1.00 67.00 210 GLY A C 1
ATOM 1692 O O . GLY A 1 210 ? -17.392 0.760 -4.880 1.00 67.00 210 GLY A O 1
ATOM 1693 N N . ILE A 1 211 ? -16.424 -0.835 -6.118 1.00 73.81 211 ILE A N 1
ATOM 1694 C CA . ILE A 1 211 ? -17.443 -1.869 -5.889 1.00 73.81 211 ILE A CA 1
ATOM 1695 C C . ILE A 1 211 ? -16.868 -3.021 -5.065 1.00 73.81 211 ILE A C 1
ATOM 1697 O O . ILE A 1 211 ? -15.678 -3.319 -5.165 1.00 73.81 211 ILE A O 1
ATOM 1701 N N . LYS A 1 212 ? -17.705 -3.695 -4.261 1.00 78.94 212 LYS A N 1
ATOM 1702 C CA . LYS A 1 212 ? -17.314 -4.969 -3.636 1.00 78.94 212 LYS A CA 1
ATOM 1703 C C . LYS A 1 212 ? -17.086 -5.985 -4.765 1.00 78.94 212 LYS A C 1
ATOM 1705 O O . LYS A 1 212 ? -18.050 -6.301 -5.462 1.00 78.94 212 LYS A O 1
ATOM 1710 N N . PRO A 1 213 ? -15.850 -6.458 -4.994 1.00 80.44 213 PRO A N 1
ATOM 1711 C CA . PRO A 1 213 ? -15.583 -7.352 -6.109 1.00 80.44 213 PRO A CA 1
ATOM 1712 C C . PRO A 1 213 ? -16.224 -8.720 -5.852 1.00 80.44 213 PRO A C 1
ATOM 1714 O O . PRO A 1 213 ? -16.213 -9.217 -4.726 1.00 80.44 213 PRO A O 1
ATOM 1717 N N . CYS A 1 214 ? -16.755 -9.342 -6.905 1.00 82.62 214 CYS A N 1
ATOM 1718 C CA . CYS A 1 214 ? -17.056 -10.769 -6.886 1.00 82.62 214 CYS A CA 1
ATOM 1719 C C . CYS A 1 214 ? -15.735 -11.534 -7.040 1.00 82.62 214 CYS A C 1
ATOM 1721 O O . CYS A 1 214 ? -14.960 -11.244 -7.952 1.00 82.62 214 CYS A O 1
ATOM 1723 N N . LEU A 1 215 ? -15.461 -12.470 -6.131 1.00 84.44 215 LEU A N 1
ATOM 1724 C CA . LEU A 1 215 ? -14.260 -13.300 -6.168 1.00 84.44 215 LEU A CA 1
ATOM 1725 C C . LEU A 1 215 ? -14.635 -14.674 -6.712 1.00 84.44 215 LEU A C 1
ATOM 1727 O O . LEU A 1 215 ? -15.488 -15.350 -6.144 1.00 84.44 215 LEU A O 1
ATOM 1731 N N . ILE A 1 216 ? -13.987 -15.075 -7.801 1.00 86.81 216 ILE A N 1
ATOM 1732 C CA . ILE A 1 216 ? -14.128 -16.407 -8.381 1.00 86.81 216 ILE A CA 1
ATOM 1733 C C . ILE A 1 216 ? -12.747 -17.048 -8.331 1.00 86.81 216 ILE A C 1
ATOM 1735 O O . ILE A 1 216 ? -11.812 -16.569 -8.972 1.00 86.81 216 ILE A O 1
ATOM 1739 N N . PHE A 1 217 ? -12.620 -18.112 -7.545 1.00 87.25 217 PHE A N 1
ATOM 1740 C CA . PHE A 1 217 ? -11.419 -18.935 -7.492 1.00 87.25 217 PHE A CA 1
ATOM 1741 C C . PHE A 1 217 ? -11.671 -20.176 -8.343 1.00 87.25 217 PHE A C 1
ATOM 1743 O O . PHE A 1 217 ? -12.576 -20.951 -8.053 1.00 87.25 217 PHE A O 1
ATOM 1750 N N . THR A 1 218 ? -10.910 -20.336 -9.422 1.00 89.19 218 THR A N 1
ATOM 1751 C CA . THR A 1 218 ? -11.008 -21.494 -10.318 1.00 89.19 218 THR A CA 1
ATOM 1752 C C . THR A 1 218 ? -9.742 -22.335 -10.208 1.00 89.19 218 THR A C 1
ATOM 1754 O O . THR A 1 218 ? -8.653 -21.816 -10.461 1.00 89.19 218 THR A O 1
ATOM 1757 N N . GLY A 1 219 ? -9.882 -23.621 -9.883 1.00 89.12 219 GLY A N 1
ATOM 1758 C CA . GLY A 1 219 ? -8.795 -24.604 -9.902 1.00 89.12 219 GLY A CA 1
ATOM 1759 C C . GLY A 1 219 ? -8.728 -25.465 -8.639 1.00 89.12 219 GLY A C 1
ATOM 1760 O O . GLY A 1 219 ? -8.933 -24.968 -7.536 1.00 89.12 219 GLY A O 1
ATOM 1761 N N . GLU A 1 220 ? -8.374 -26.741 -8.810 1.00 85.94 220 GLU A N 1
ATOM 1762 C CA . GLU A 1 220 ? -8.290 -27.743 -7.729 1.00 85.94 220 GLU A CA 1
ATOM 1763 C C . GLU A 1 220 ? -7.230 -27.398 -6.666 1.00 85.94 220 GLU A C 1
ATOM 1765 O O . GLU A 1 220 ? -7.365 -27.755 -5.499 1.00 85.94 220 GLU A O 1
ATOM 1770 N N . ALA A 1 221 ? -6.196 -26.632 -7.034 1.00 83.75 221 ALA A N 1
ATOM 1771 C CA . ALA A 1 221 ? -5.136 -26.204 -6.117 1.00 83.75 221 ALA A CA 1
ATOM 1772 C C . ALA A 1 221 ? -5.636 -25.312 -4.961 1.00 83.75 221 ALA A C 1
ATOM 1774 O O . ALA A 1 221 ? -4.944 -25.174 -3.958 1.00 83.75 221 ALA A O 1
ATOM 1775 N N . PHE A 1 222 ? -6.821 -24.702 -5.084 1.00 81.19 222 PHE A N 1
ATOM 1776 C CA . PHE A 1 222 ? -7.428 -23.914 -4.005 1.00 81.19 222 PHE A CA 1
ATOM 1777 C C . PHE A 1 222 ? -8.212 -24.766 -2.996 1.00 81.19 222 PHE A C 1
ATOM 1779 O O . PHE A 1 222 ? -8.548 -24.265 -1.925 1.00 81.19 222 PHE A O 1
ATOM 1786 N N . GLU A 1 223 ? -8.509 -26.027 -3.323 1.00 81.12 223 GLU A N 1
ATOM 1787 C CA . GLU A 1 223 ? -9.283 -26.940 -2.468 1.00 81.12 223 GLU A CA 1
ATOM 1788 C C . GLU A 1 223 ? -8.389 -27.776 -1.542 1.00 81.12 223 GLU A C 1
ATOM 1790 O O . GLU A 1 223 ? -8.844 -28.282 -0.516 1.00 81.12 223 GLU A O 1
ATOM 1795 N N . GLN A 1 224 ? -7.102 -27.899 -1.870 1.00 80.56 224 GLN A N 1
ATOM 1796 C CA . GLN A 1 224 ? -6.142 -28.664 -1.082 1.00 80.56 224 GLN A CA 1
ATOM 1797 C C . GLN A 1 224 ? -5.723 -27.878 0.172 1.00 80.56 224 GLN A C 1
ATOM 1799 O O . GLN A 1 224 ? -5.042 -26.856 0.093 1.00 80.56 224 GLN A O 1
ATOM 1804 N N . GLN A 1 225 ? -6.124 -28.362 1.353 1.00 65.62 225 GLN A N 1
ATOM 1805 C CA . GLN A 1 225 ? -5.597 -27.887 2.635 1.00 65.62 225 GLN A CA 1
ATOM 1806 C C . GLN A 1 225 ? -4.216 -28.512 2.888 1.00 65.62 225 GLN A C 1
ATOM 1808 O O . GLN A 1 225 ? -4.122 -29.606 3.441 1.00 65.62 225 GLN A O 1
ATOM 1813 N N . GLU A 1 226 ? -3.137 -27.829 2.504 1.00 59.03 226 GLU A N 1
ATOM 1814 C CA . GLU A 1 226 ? -1.823 -28.096 3.102 1.00 59.03 226 GLU A CA 1
ATOM 1815 C C . GLU A 1 226 ? -1.785 -27.458 4.500 1.00 59.03 226 GLU A C 1
ATOM 1817 O O . GLU A 1 226 ? -1.789 -26.231 4.633 1.00 59.03 226 GLU A O 1
ATOM 1822 N N . ASN A 1 227 ? -1.820 -28.315 5.526 1.00 39.22 227 ASN A N 1
ATOM 1823 C CA . ASN A 1 227 ? -1.585 -27.967 6.932 1.00 39.22 227 ASN A CA 1
ATOM 1824 C C . ASN A 1 227 ? -0.113 -27.630 7.192 1.00 39.22 227 ASN A C 1
ATOM 1826 O O . ASN A 1 227 ? 0.752 -28.406 6.727 1.00 39.22 227 ASN A O 1
#

pLDDT: mean 72.24, std 15.33, range [37.25, 93.06]

Secondary structure (DSSP, 8-state):
------PPPPHHHHHHHHHHHHHHHHHHHHHHHHHHHHHHHHHTTTHHHHHHHTT-S-----HHHHHHHHHHHHHHHHHHHHHHHHHHSPPPPHHHHHHHHHHTS--SSPPPPPEEEEEETT--HHHHHHHHHHHHHHTTSEEEEEEEESS--TTT--HHHHHHHHHHT-SEEEEEEEETTEEEEEEEEEEETTEEEEEEEE-------SS-PPP---SGGGT----

Sequence (227 aa):
MMVSPDRGLSAFDYYESLKATANLVIYVMGFIWICCFGLFAVTYPSFKVIQIIDRLGSIPDQSEEEDHLLDQEKRSKSKRTLKLIVLLLKPKTSEERDSSNTENRKKETENCKTALLIREISASGTVVNCLKDIVQLKKPHVVFFNKKNNDSLPFEDITKLEFFSQENDASLFLMATHNKKRPHNLIMGRMFDHRFTKTTSFFVAKLAAGIKPCLIFTGEAFEQQEN

Foldseek 3Di:
DDDDDDDDDDVVVVVVVVVVVVVVVVVVVVVVCCVVVVVVVVCVVPVVVVVVVVVPPDDDDPPPPVVVVVVVVVVVVVVVVVVVVCVVPDPPDPVRVVVLVVVLDDDPDDDDAAEEEAEAPQFDPVLVVQSVQVVQACPPRYDYDPDHDHDPDVVPDVPVVLVVCSVSVHQKYKYGHADPVRGRKIKIFGHDPSHGDDIDIDHDDGDDHDDDDDDDDDDPVVVDDDD

Radius of gyration: 37.85 Å; chains: 1; bounding box: 60×78×122 Å

Organism: Strigamia maritima (NCBI:txid126957)